Protein 6O5L (pdb70)

Organism: Deinococcus peraridilitoris (strain DSM 19664 / LMG 22246 / CIP 109416 / KR-200) (NCBI:txid937777)

B-factor: mean 143.0, std 48.47, range [56.26, 297.18]

Structure (mmCIF, N/CA/C/O backbone):
data_6O5L
#
_entry.id   6O5L
#
_cell.length_a   79.468
_cell.length_b   79.468
_cell.length_c   262.804
_cell.angle_alpha   90.00
_cell.angle_beta   90.00
_cell.angle_gamma   120.00
#
_symmetry.space_group_name_H-M   'P 64 2 2'
#
loop_
_atom_site.group_PDB
_atom_site.id
_atom_site.type_symbol
_atom_site.label_atom_id
_atom_site.label_alt_id
_atom_site.label_comp_id
_atom_site.label_asym_id
_atom_site.label_entity_id
_atom_site.label_seq_id
_atom_site.pdbx_PDB_ins_code
_atom_site.Cartn_x
_atom_site.Cartn_y
_atom_site.Cartn_z
_atom_site.occupancy
_atom_site.B_iso_or_equiv
_atom_site.auth_seq_id
_atom_site.auth_comp_id
_atom_site.auth_asym_id
_atom_site.auth_atom_id
_atom_site.pdbx_PDB_model_num
ATOM 1 N N . GLU A 1 33 ? -4.181 46.130 39.146 1.00 160.28 21 GLU A N 1
ATOM 2 C CA . GLU A 1 33 ? -3.325 45.310 39.985 1.00 180.25 21 GLU A CA 1
ATOM 3 C C . GLU A 1 33 ? -3.547 43.825 39.702 1.00 198.45 21 GLU A C 1
ATOM 4 O O . GLU A 1 33 ? -2.602 43.080 39.438 1.00 195.83 21 GLU A O 1
ATOM 10 N N . ASP A 1 34 ? -4.816 43.418 39.738 1.00 221.94 22 ASP A N 1
ATOM 11 C CA . ASP A 1 34 ? -5.207 42.015 39.830 1.00 228.77 22 ASP A CA 1
ATOM 12 C C . ASP A 1 34 ? -5.146 41.254 38.507 1.00 213.95 22 ASP A C 1
ATOM 13 O O . ASP A 1 34 ? -5.407 40.045 38.505 1.00 216.63 22 ASP A O 1
ATOM 15 N N . ALA A 1 35 ? -4.815 41.911 37.393 1.00 185.66 23 ALA A N 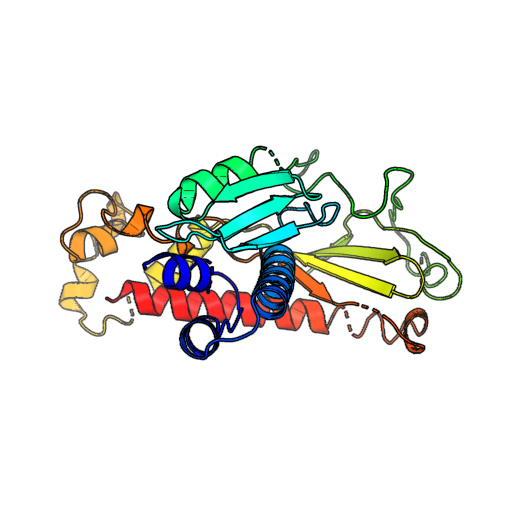1
ATOM 16 C CA . ALA A 1 35 ? -4.851 41.224 36.104 1.00 162.40 23 ALA A CA 1
ATOM 17 C C . ALA A 1 35 ? -3.808 40.113 36.028 1.00 150.83 23 ALA A C 1
ATOM 18 O O . ALA A 1 35 ? -4.072 39.036 35.468 1.00 140.04 23 ALA A O 1
ATOM 20 N N . LEU A 1 36 ? -2.620 40.360 36.585 1.00 153.32 24 LEU A N 1
ATOM 21 C CA . LEU A 1 36 ? -1.541 39.381 36.522 1.00 161.59 24 LEU A CA 1
ATOM 22 C C . LEU A 1 36 ? -1.995 38.040 37.089 1.00 166.31 24 LEU A C 1
ATOM 23 O O . LEU A 1 36 ? -1.853 36.993 36.440 1.00 147.37 24 LEU A O 1
ATOM 25 N N . ARG A 1 37 ? -2.561 38.059 38.302 1.00 209.17 25 ARG A N 1
ATOM 26 C CA . ARG A 1 37 ? -2.975 36.818 38.950 1.00 217.95 25 ARG A CA 1
ATOM 27 C C . ARG A 1 37 ? -4.117 36.151 38.205 1.00 217.61 25 ARG A C 1
ATOM 28 O O . ARG A 1 37 ? -4.150 34.919 38.109 1.00 220.57 25 ARG A O 1
ATOM 30 N N . GLY A 1 38 ? -5.067 36.935 37.692 1.00 191.80 26 GLY A N 1
ATOM 31 C CA . GLY A 1 38 ? -6.091 36.368 36.838 1.00 167.60 26 GLY A CA 1
ATOM 32 C C . GLY A 1 38 ? -5.488 35.511 35.729 1.00 152.03 26 GLY A C 1
ATOM 33 O O . GLY A 1 38 ? -5.761 34.315 35.642 1.00 142.67 26 GLY A O 1
ATOM 34 N N . PHE A 1 39 ? -4.649 36.141 34.900 1.00 152.46 27 PHE A N 1
ATOM 35 C CA . PHE A 1 39 ? -4.022 35.416 33.787 1.00 143.46 27 PHE A CA 1
ATOM 36 C C . PHE A 1 39 ? -3.276 34.183 34.273 1.00 143.64 27 PHE A C 1
ATOM 37 O O . PHE A 1 39 ? -3.338 33.122 33.640 1.00 130.50 27 PHE A O 1
ATOM 45 N N . ASP A 1 40 ? -2.522 34.316 35.367 1.00 141.47 28 ASP A N 1
ATOM 46 C CA . ASP A 1 40 ? -1.778 33.171 35.881 1.00 140.79 28 ASP A CA 1
ATOM 47 C C . ASP A 1 40 ? -2.715 32.027 36.251 1.00 147.92 28 ASP A C 1
ATOM 48 O O . ASP A 1 40 ? -2.427 30.868 35.947 1.00 155.20 28 ASP A O 1
ATOM 50 N N . ALA A 1 41 ? -3.846 32.337 36.892 1.00 140.90 29 ALA A N 1
ATOM 51 C CA . ALA A 1 41 ? -4.826 31.307 37.245 1.00 141.65 29 ALA A CA 1
ATOM 52 C C . ALA A 1 41 ? -5.395 30.643 35.997 1.00 127.99 29 ALA A C 1
ATOM 53 O O . ALA A 1 41 ? -5.531 29.406 35.918 1.00 125.95 29 ALA A O 1
ATOM 55 N N . LEU A 1 42 ? -5.722 31.468 35.007 1.00 115.04 30 LEU A N 1
ATOM 56 C CA . LEU A 1 42 ? -6.160 30.996 33.704 1.00 110.48 30 LEU A CA 1
ATOM 57 C C . LEU A 1 42 ? -5.183 29.978 33.134 1.00 119.15 30 LEU A C 1
ATOM 58 O O . LEU A 1 42 ? -5.547 28.846 32.802 1.00 116.90 30 LEU A O 1
ATOM 71 N N . ALA A 1 44 ? -2.910 28.435 34.698 1.00 154.64 32 ALA A N 1
ATOM 72 C CA . ALA A 1 44 ? -2.771 27.336 35.643 1.00 148.13 32 ALA A CA 1
ATOM 73 C C . ALA A 1 44 ? -3.788 26.235 35.396 1.00 144.90 32 ALA A C 1
ATOM 74 O O . ALA A 1 44 ? -3.530 25.076 35.756 1.00 140.56 32 ALA A O 1
ATOM 76 N N . THR A 1 45 ? -4.938 26.580 34.803 1.00 133.42 33 THR A N 1
ATOM 77 C CA . THR A 1 45 ? -5.869 25.547 34.342 1.00 119.81 33 THR A CA 1
ATOM 78 C C . THR A 1 45 ? -5.183 24.484 33.483 1.00 124.61 33 THR A C 1
ATOM 79 O O . THR A 1 45 ? -5.668 23.345 33.392 1.00 133.27 33 THR A O 1
ATOM 83 N N . ALA A 1 46 ? -4.071 24.838 32.839 1.00 120.83 34 ALA A N 1
ATOM 84 C CA . ALA A 1 46 ? -3.256 23.902 32.082 1.00 119.60 34 ALA A CA 1
ATOM 85 C C . ALA A 1 46 ? -1.825 23.967 32.596 1.00 116.52 34 ALA A C 1
ATOM 86 O O . ALA A 1 46 ? -1.417 24.940 33.228 1.00 123.15 34 ALA A O 1
ATOM 88 N N . GLY A 1 47 ? -1.043 22.937 32.314 1.00 118.29 35 GLY A N 1
ATOM 89 C CA . GLY A 1 47 ? 0.337 22.978 32.747 1.00 133.91 35 GLY A CA 1
ATOM 90 C C . GLY A 1 47 ? 1.120 24.141 32.167 1.00 142.62 35 GLY A C 1
ATOM 91 O O . GLY A 1 47 ? 2.037 23.925 31.370 1.00 155.64 35 GLY A O 1
ATOM 92 N N . VAL A 1 48 ? 0.786 25.374 32.547 1.00 138.00 36 VAL A N 1
ATOM 93 C CA . VAL A 1 48 ? 1.435 26.561 31.996 1.00 145.46 36 VAL A CA 1
ATOM 94 C C . VAL A 1 48 ? 2.157 27.280 33.124 1.00 161.07 36 VAL A C 1
ATOM 95 O O . VAL A 1 48 ? 1.531 27.983 33.927 1.00 150.31 36 VAL A O 1
ATOM 99 N N . GLU A 1 49 ? 3.481 27.131 33.159 1.00 194.12 37 GLU A N 1
ATOM 100 C CA . GLU A 1 49 ? 4.319 27.724 34.197 1.00 196.42 37 GLU A CA 1
ATOM 101 C C . GLU A 1 49 ? 4.545 29.206 33.876 1.00 195.74 37 GLU A C 1
ATOM 102 O O . GLU A 1 49 ? 5.629 29.646 33.499 1.00 213.30 37 GLU A O 1
ATOM 104 N N . SER A 1 50 ? 3.476 29.979 34.024 1.00 167.82 38 SER A N 1
ATOM 105 C CA . SER A 1 50 ? 3.578 31.421 33.850 1.00 162.90 38 SER A CA 1
ATOM 106 C C . SER A 1 50 ? 4.435 32.047 34.945 1.00 191.46 38 SER A C 1
ATOM 107 O O . SER A 1 50 ? 4.309 31.706 36.127 1.00 197.39 38 SER A O 1
ATOM 110 N N . THR A 1 51 ? 5.306 32.982 34.541 1.00 232.36 39 THR A N 1
ATOM 111 C CA . THR A 1 51 ? 6.172 33.724 35.453 1.00 241.30 39 THR A CA 1
ATOM 112 C C . THR A 1 51 ? 5.924 35.227 35.351 1.00 230.70 39 THR A C 1
ATOM 113 O O . THR A 1 51 ? 6.798 36.032 35.689 1.00 237.22 39 THR A O 1
ATOM 117 N N . ILE A 1 52 ? 4.731 35.617 34.888 1.00 198.94 40 ILE A N 1
ATOM 118 C CA . ILE A 1 52 ? 4.479 37.010 34.521 1.00 175.65 40 ILE A CA 1
ATOM 119 C C . ILE A 1 52 ? 4.708 37.952 35.691 1.00 175.24 40 ILE A C 1
ATOM 120 O O . ILE A 1 52 ? 5.034 39.128 35.494 1.00 179.95 40 ILE A O 1
ATOM 125 N N . VAL A 1 53 ? 4.545 37.466 36.918 1.00 167.27 41 VAL A N 1
ATOM 126 C CA . VAL A 1 53 ? 4.735 38.336 38.069 1.00 175.35 41 VAL A CA 1
ATOM 127 C C . VAL A 1 53 ? 6.218 38.611 38.294 1.00 189.55 41 VAL A C 1
ATOM 128 O O . VAL A 1 53 ? 6.585 39.644 38.875 1.00 199.66 41 VAL A O 1
ATOM 130 N N . LYS A 1 54 ? 7.093 37.706 37.840 1.00 205.83 42 LYS A N 1
ATOM 131 C CA . LYS A 1 54 ? 8.533 37.897 37.961 1.00 216.03 42 LYS A CA 1
ATOM 132 C C . LYS A 1 54 ? 9.106 38.814 36.894 1.00 217.65 42 LYS A C 1
ATOM 133 O O . LYS A 1 54 ? 10.296 39.141 36.959 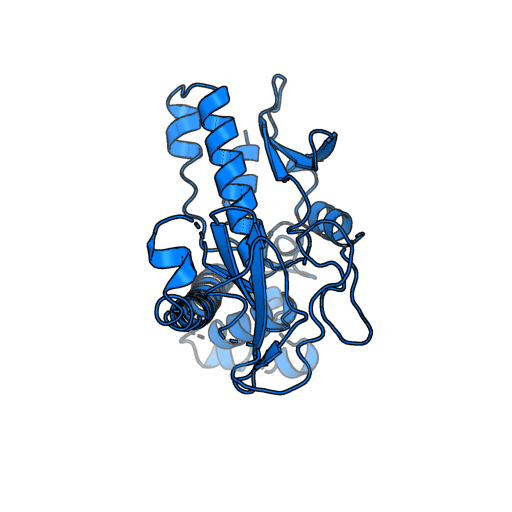1.00 219.18 42 LYS A O 1
ATOM 135 N N . HIS A 1 55 ? 8.309 39.225 35.918 1.00 211.74 43 HIS A N 1
ATOM 136 C CA . HIS A 1 55 ? 8.800 40.127 34.889 1.00 217.05 43 HIS A CA 1
ATOM 137 C C . HIS A 1 55 ? 8.038 41.440 34.857 1.00 223.12 43 HIS A C 1
ATOM 138 O O . HIS A 1 55 ? 8.618 42.474 34.515 1.00 235.00 43 HIS A O 1
ATOM 145 N N . ALA A 1 56 ? 6.750 41.423 35.216 1.00 207.85 44 ALA A N 1
ATOM 146 C CA . ALA A 1 56 ? 5.978 42.659 35.316 1.00 194.11 44 ALA A CA 1
ATOM 147 C C . ALA A 1 56 ? 6.545 43.577 36.389 1.00 196.68 44 ALA A C 1
ATOM 148 O O . ALA A 1 56 ? 6.524 44.806 36.238 1.00 196.86 44 ALA A O 1
ATOM 150 N N . ALA A 1 57 ? 7.052 43.002 37.481 1.00 206.26 45 ALA A N 1
ATOM 151 C CA . ALA A 1 57 ? 7.715 43.788 38.514 1.00 215.90 45 ALA A CA 1
ATOM 152 C C . ALA A 1 57 ? 9.200 43.997 38.237 1.00 235.81 45 ALA A C 1
ATOM 153 O O . ALA A 1 57 ? 9.868 44.684 39.018 1.00 241.21 45 ALA A O 1
ATOM 155 N N . SER A 1 58 ? 9.730 43.430 37.154 1.00 247.39 46 SER A N 1
ATOM 156 C CA . SER A 1 58 ? 11.128 43.605 36.779 1.00 259.76 46 SER A CA 1
ATOM 157 C C . SER A 1 58 ? 11.330 44.682 35.721 1.00 268.49 46 SER A C 1
ATOM 158 O O . SER A 1 58 ? 12.473 44.937 35.329 1.00 274.06 46 SER A O 1
ATOM 161 N N . GLY A 1 59 ? 10.259 45.321 35.256 1.00 261.08 47 GLY A N 1
ATOM 162 C CA . GLY A 1 59 ? 10.387 46.317 34.212 1.00 255.84 47 GLY A CA 1
ATOM 163 C C . GLY A 1 59 ? 10.687 45.748 32.849 1.00 243.86 47 GLY A C 1
ATOM 164 O O . GLY A 1 59 ? 11.307 46.430 32.026 1.00 243.98 47 GLY A O 1
ATOM 165 N N . ALA A 1 60 ? 10.272 44.508 32.591 1.00 236.42 48 ALA A N 1
ATOM 166 C CA . ALA A 1 60 ? 10.554 43.868 31.316 1.00 217.24 48 ALA A CA 1
ATOM 167 C C . ALA A 1 60 ? 9.894 44.634 30.177 1.00 207.42 48 ALA A C 1
ATOM 168 O O . ALA A 1 60 ? 8.873 45.305 30.356 1.00 200.57 48 ALA A O 1
ATOM 170 N N . ASP A 1 61 ? 10.501 44.543 28.998 1.00 205.29 49 ASP A N 1
ATOM 171 C CA . ASP A 1 61 ? 9.999 45.271 27.846 1.00 204.87 49 ASP A CA 1
ATOM 172 C C . ASP A 1 61 ? 8.579 44.811 27.539 1.00 198.85 49 ASP A C 1
ATOM 173 O O . ASP A 1 61 ? 8.269 43.617 27.619 1.00 206.37 49 ASP A O 1
ATOM 178 N N . SER A 1 62 ? 7.714 45.773 27.207 1.00 191.54 50 SER A N 1
ATOM 179 C CA . SER A 1 62 ? 6.301 45.467 27.002 1.00 185.41 50 SER A CA 1
ATOM 180 C C . SER A 1 62 ? 6.101 44.490 25.851 1.00 173.83 50 SER A C 1
ATOM 181 O O . SER A 1 62 ? 5.234 43.609 25.915 1.00 162.70 50 SER A O 1
ATOM 184 N N . GLN A 1 63 ? 6.889 44.633 24.785 1.00 171.72 51 GLN A N 1
ATOM 185 C CA . GLN A 1 63 ? 6.743 43.734 23.650 1.00 163.89 51 GLN A CA 1
ATOM 186 C C . GLN A 1 63 ? 7.156 42.313 24.022 1.00 163.84 51 GLN A C 1
ATOM 187 O O . GLN A 1 63 ? 6.531 41.348 23.574 1.00 174.07 51 GLN A O 1
ATOM 193 N N . THR A 1 64 ? 8.192 42.159 24.854 1.00 137.17 52 THR A N 1
ATOM 194 C CA . THR A 1 64 ? 8.617 40.822 25.259 1.00 129.64 52 THR A CA 1
ATOM 195 C C . THR A 1 64 ? 7.597 40.196 26.201 1.00 140.58 52 THR A C 1
ATOM 196 O O . THR A 1 64 ? 7.332 38.988 26.134 1.00 145.10 52 THR A O 1
ATOM 200 N N . LEU A 1 65 ? 7.009 41.006 27.082 1.00 144.73 53 LEU A N 1
ATOM 201 C CA . LEU A 1 65 ? 5.935 40.517 27.937 1.00 144.44 53 LEU A CA 1
ATOM 202 C C . LEU A 1 65 ? 4.758 40.034 27.100 1.00 145.32 53 LEU A C 1
ATOM 203 O O . LEU A 1 65 ? 4.216 38.948 27.337 1.00 154.76 53 LEU A O 1
ATOM 205 N N . ASN A 1 66 ? 4.345 40.839 26.119 1.00 135.59 54 ASN A N 1
ATOM 206 C CA . ASN A 1 66 ? 3.248 40.454 25.239 1.00 137.49 54 ASN A CA 1
ATOM 207 C C . ASN A 1 66 ? 3.570 39.179 24.479 1.00 142.94 54 ASN A C 1
ATOM 208 O O . ASN A 1 66 ? 2.724 38.286 24.356 1.00 137.54 54 ASN A O 1
ATOM 213 N N . ASP A 1 67 ? 4.785 39.095 23.941 1.00 154.38 55 ASP A N 1
ATOM 214 C CA . ASP A 1 67 ? 5.221 37.915 23.212 1.00 151.20 55 ASP A CA 1
ATOM 215 C C . ASP A 1 67 ? 5.095 36.669 24.078 1.00 150.73 55 ASP A C 1
ATOM 216 O O . ASP A 1 67 ? 4.543 35.645 23.648 1.00 149.79 55 ASP A O 1
ATOM 221 N N . GLU A 1 68 ? 5.606 36.744 25.312 1.00 153.24 56 GLU A N 1
ATOM 222 C CA . GLU A 1 68 ? 5.523 35.610 26.226 1.00 143.83 56 GLU A CA 1
ATOM 223 C C . GLU A 1 68 ? 4.084 35.262 26.558 1.00 136.51 56 GLU A C 1
ATOM 224 O O . GLU A 1 68 ? 3.719 34.078 26.601 1.00 135.94 56 GLU A O 1
ATOM 230 N N . LEU A 1 69 ? 3.260 36.277 26.825 1.00 130.61 57 LEU A N 1
ATOM 231 C CA . LEU A 1 69 ? 1.840 36.041 27.027 1.00 124.55 57 LEU A CA 1
ATOM 232 C C . LEU A 1 69 ? 1.258 35.244 25.881 1.00 128.28 57 LEU A C 1
ATOM 233 O O . LEU A 1 69 ? 0.545 34.260 26.095 1.00 118.64 57 LEU A O 1
ATOM 238 N N . THR A 1 70 ? 1.549 35.672 24.653 1.00 132.74 58 THR A N 1
ATOM 239 C CA . THR A 1 70 ? 0.953 35.066 23.473 1.00 120.50 58 THR A CA 1
ATOM 240 C C . THR A 1 70 ? 1.362 33.608 23.349 1.00 109.09 58 THR A C 1
ATOM 241 O O . THR A 1 70 ? 0.520 32.738 23.107 1.00 110.92 58 THR A O 1
ATOM 245 N N . ARG A 1 71 ? 2.653 33.326 23.524 1.00 101.28 59 ARG A N 1
ATOM 246 C CA . ARG A 1 71 ? 3.103 31.937 23.433 1.00 101.24 59 ARG A CA 1
ATOM 247 C C . ARG A 1 71 ? 2.441 31.086 24.506 1.00 97.93 59 ARG A C 1
ATOM 248 O O . ARG A 1 71 ? 2.029 29.938 24.253 1.00 96.73 59 ARG A O 1
ATOM 256 N N . SER A 1 72 ? 2.297 31.647 25.705 1.00 112.35 60 SER A N 1
ATOM 257 C CA . SER A 1 72 ? 1.616 30.926 26.769 1.00 124.46 60 SER A CA 1
ATOM 258 C C . SER A 1 72 ? 0.170 30.650 26.391 1.00 109.03 60 SER A C 1
ATOM 259 O O . SER A 1 72 ? -0.313 29.524 26.530 1.00 104.68 60 SER A O 1
ATOM 262 N N . LEU A 1 73 ? -0.531 31.668 25.913 1.00 96.36 61 LEU A N 1
ATOM 263 C CA . LEU A 1 73 ? -1.931 31.498 25.560 1.00 99.80 61 LEU A CA 1
ATOM 264 C C . LEU A 1 73 ? -2.114 30.426 24.499 1.00 105.83 61 LEU A C 1
ATOM 265 O O . LEU A 1 73 ? -2.993 29.562 24.618 1.00 108.59 61 LEU A O 1
ATOM 270 N N . GLN A 1 74 ? -1.298 30.478 23.451 1.00 103.65 62 GLN A N 1
ATOM 271 C CA . GLN A 1 74 ? -1.387 29.482 22.390 1.00 86.90 62 GLN A CA 1
ATOM 272 C C . GLN A 1 74 ? -1.190 28.076 22.940 1.00 93.38 62 GLN A C 1
ATOM 273 O O . GLN A 1 74 ? -1.958 27.159 22.611 1.00 87.87 62 GLN A O 1
ATOM 279 N N . LEU A 1 75 ? -0.171 27.880 23.782 1.00 92.73 63 LEU A N 1
ATOM 280 C CA . LEU A 1 75 ? -0.022 26.569 24.404 1.00 94.87 63 LEU A CA 1
ATOM 281 C C . LEU A 1 75 ? -1.257 26.192 25.210 1.00 95.13 63 LEU A C 1
ATOM 282 O O . LEU A 1 75 ? -1.742 25.051 25.138 1.00 94.97 63 LEU A O 1
ATOM 287 N N . ALA A 1 76 ? -1.762 27.135 26.001 1.00 95.84 64 ALA A N 1
ATOM 288 C CA . ALA A 1 76 ? -2.975 26.891 26.761 1.00 96.17 64 ALA A CA 1
ATOM 289 C C . ALA A 1 76 ? -4.063 26.335 25.864 1.00 92.78 64 ALA A C 1
ATOM 290 O O . ALA A 1 76 ? -4.731 25.353 26.207 1.00 93.63 64 ALA A O 1
ATOM 292 N N . HIS A 1 77 ? -4.217 26.926 24.686 1.00 89.42 65 HIS A N 1
ATOM 293 C CA . HIS A 1 77 ? -5.283 26.515 23.782 1.00 86.30 65 HIS A CA 1
ATOM 294 C C . HIS A 1 77 ? -5.030 25.132 23.220 1.00 94.16 65 HIS A C 1
ATOM 295 O O . HIS A 1 77 ? -5.968 24.345 23.040 1.00 106.12 65 HIS A O 1
ATOM 302 N N . ASP A 1 78 ? -3.775 24.822 22.918 1.00 88.83 66 ASP A N 1
ATOM 303 C CA . ASP A 1 78 ? -3.467 23.456 22.528 1.00 94.48 66 ASP A CA 1
ATOM 304 C C . ASP A 1 78 ? -3.951 22.480 23.579 1.00 118.20 66 ASP A C 1
ATOM 305 O O . ASP A 1 78 ? -4.516 21.430 23.255 1.00 118.59 66 ASP A O 1
ATOM 310 N N . ARG A 1 79 ? -3.771 22.839 24.856 1.00 132.11 67 ARG A N 1
ATOM 311 C CA . ARG A 1 79 ? -4.213 21.961 25.937 1.00 122.82 67 ARG A CA 1
ATOM 312 C C . ARG A 1 79 ? -5.726 21.888 26.040 1.00 104.74 67 ARG A C 1
ATOM 313 O O . ARG A 1 79 ? -6.289 20.806 26.244 1.00 108.81 67 ARG A O 1
ATOM 321 N N . TRP A 1 80 ? -6.401 23.028 25.935 1.00 92.70 68 TRP A N 1
ATOM 322 C CA . TRP A 1 80 ? -7.833 23.008 26.177 1.00 94.17 68 TRP A CA 1
ATOM 323 C C . TRP A 1 80 ? -8.578 22.236 25.108 1.00 89.47 68 TRP A C 1
ATOM 324 O O . TRP A 1 80 ? -9.568 21.577 25.413 1.00 99.59 68 TRP A O 1
ATOM 335 N N . GLY A 1 81 ? -8.129 22.302 23.861 1.00 104.13 69 GLY A N 1
ATOM 336 C CA . GLY A 1 81 ? -8.749 21.497 22.829 1.00 122.45 69 GLY A CA 1
ATOM 337 C C . GLY A 1 81 ? -10.067 22.021 22.319 1.00 103.49 69 GLY A C 1
ATOM 338 O O . GLY A 1 81 ? -11.005 21.241 22.114 1.00 100.23 69 GLY A O 1
ATOM 339 N N . LEU A 1 82 ? -10.163 23.297 22.105 1.00 80.82 70 LEU A N 1
ATOM 340 C CA . LEU A 1 82 ? -11.399 23.806 21.565 1.00 78.69 70 LEU A CA 1
ATOM 341 C C . LEU A 1 82 ? -11.523 23.624 20.072 1.00 87.79 70 LEU A C 1
ATOM 342 O O . LEU A 1 82 ? -12.520 24.060 19.483 1.00 79.62 70 LEU A O 1
ATOM 347 N N . GLY A 1 83 ? -10.581 22.996 19.381 1.00 98.18 71 GLY A N 1
ATOM 348 C CA . GLY A 1 83 ? -10.700 22.937 17.941 1.00 122.81 71 GLY A CA 1
ATOM 349 C C . GLY A 1 83 ? -10.669 24.290 17.282 1.00 93.88 71 GLY A C 1
ATOM 350 O O . GLY A 1 83 ? -11.209 24.455 16.187 1.00 95.10 71 GLY A O 1
ATOM 351 N N . LEU A 1 84 ? -10.067 25.274 17.940 1.00 71.51 72 LEU A N 1
ATOM 352 C CA . LEU A 1 84 ? -9.892 26.598 17.377 1.00 69.89 72 LEU A CA 1
ATOM 353 C C . LEU A 1 84 ? -8.458 26.812 16.944 1.00 82.44 72 LEU A C 1
ATOM 354 O O . LEU A 1 84 ? -7.991 27.954 16.885 1.00 80.66 72 LEU A O 1
ATOM 359 N N . LEU A 1 85 ? -7.739 25.722 16.678 1.00 91.00 73 LEU A N 1
ATOM 360 C CA . LEU A 1 85 ? -6.357 25.825 16.238 1.00 91.77 73 LEU A CA 1
ATOM 361 C C . LEU A 1 85 ? -6.217 26.570 14.929 1.00 68.83 73 LEU A C 1
ATOM 362 O O . LEU A 1 85 ? -5.103 26.973 14.578 1.00 68.51 73 LEU A O 1
ATOM 367 N N . HIS A 1 86 ? -7.304 26.746 14.192 1.00 66.26 74 HIS A N 1
ATOM 368 C CA . HIS A 1 86 ? -7.200 27.561 12.997 1.00 80.07 74 HIS A CA 1
ATOM 369 C C . HIS A 1 86 ? -7.127 29.060 13.260 1.00 86.87 74 HIS A C 1
ATOM 370 O O . HIS A 1 86 ? -7.101 29.827 12.296 1.00 108.41 74 HIS A O 1
ATOM 377 N N . LEU A 1 87 ? -7.058 29.519 14.500 1.00 65.95 75 LEU A N 1
ATOM 378 C CA . LEU A 1 87 ? -7.034 30.958 14.712 1.00 66.13 75 LEU A CA 1
ATOM 379 C C . LEU A 1 87 ? -5.689 31.443 15.253 1.00 68.01 75 LEU A C 1
ATOM 380 O O . LEU A 1 87 ? -4.843 30.651 15.689 1.00 83.32 75 LEU A O 1
ATOM 385 N N . ARG A 1 88 ? -5.468 32.761 15.160 1.00 68.14 76 ARG A N 1
ATOM 386 C CA . ARG A 1 88 ? -4.312 33.389 15.795 1.00 70.35 76 ARG A CA 1
ATOM 387 C C . ARG A 1 88 ? -4.755 33.949 17.124 1.00 95.44 76 ARG A C 1
ATOM 388 O O . ARG A 1 88 ? -5.477 34.950 17.171 1.00 72.09 76 ARG A O 1
ATOM 396 N N . HIS A 1 89 ? -4.280 33.346 18.201 1.00 108.60 77 HIS A N 1
ATOM 397 C CA . HIS A 1 89 ? -4.581 33.835 19.528 1.00 95.11 77 HIS A CA 1
ATOM 398 C C . HIS A 1 89 ? -3.391 34.652 19.978 1.00 91.56 77 HIS A C 1
ATOM 399 O O . HIS A 1 89 ? -2.250 34.183 19.913 1.00 85.42 77 HIS A O 1
ATOM 406 N N . GLU A 1 90 ? -3.654 35.878 20.389 1.00 88.43 78 GLU A N 1
ATOM 407 C CA . GLU A 1 90 ? -2.618 36.778 20.842 1.00 99.69 78 GLU A CA 1
ATOM 408 C C . GLU A 1 90 ? -3.097 37.377 22.149 1.00 117.80 78 GLU A C 1
ATOM 409 O O . GLU A 1 90 ? -4.295 37.417 22.425 1.00 113.53 78 GLU A O 1
ATOM 415 N N . ALA A 1 91 ? -2.150 37.787 22.984 1.00 133.65 79 ALA A N 1
ATOM 416 C CA . ALA A 1 91 ? -2.476 38.382 24.272 1.00 119.47 79 ALA A CA 1
ATOM 417 C C . ALA A 1 91 ? -1.660 39.652 24.431 1.00 108.62 79 ALA A C 1
ATOM 418 O O . ALA A 1 91 ? -0.469 39.674 24.118 1.00 118.74 79 ALA A O 1
ATOM 420 N N . ARG A 1 92 ? -2.308 40.713 24.890 1.00 98.85 80 ARG A N 1
ATOM 421 C CA . ARG A 1 92 ? -1.656 42.004 25.021 1.00 123.63 80 ARG A CA 1
ATOM 422 C C . ARG A 1 92 ? -1.891 42.545 26.422 1.00 151.23 80 ARG A C 1
ATOM 423 O O . ARG A 1 92 ? -2.772 42.084 27.147 1.00 157.57 80 ARG A O 1
ATOM 425 N N . LEU A 1 93 ? -1.079 43.523 26.799 1.00 160.85 81 LEU A N 1
ATOM 426 C CA . LEU A 1 93 ? -1.319 44.304 28.000 1.00 163.38 81 LEU A CA 1
ATOM 427 C C . LEU A 1 93 ? -1.992 45.614 27.629 1.00 183.64 81 LEU A C 1
ATOM 428 O O . LEU A 1 93 ? -1.874 46.094 26.499 1.00 188.75 81 LEU A O 1
ATOM 430 N N . ASP A 1 94 ? -2.692 46.200 28.594 1.00 185.64 82 ASP A N 1
ATOM 431 C CA . ASP A 1 94 ? -3.297 47.494 28.336 1.00 195.83 82 ASP A CA 1
ATOM 432 C C . ASP A 1 94 ? -2.324 48.618 28.675 1.00 204.54 82 ASP A C 1
ATOM 433 O 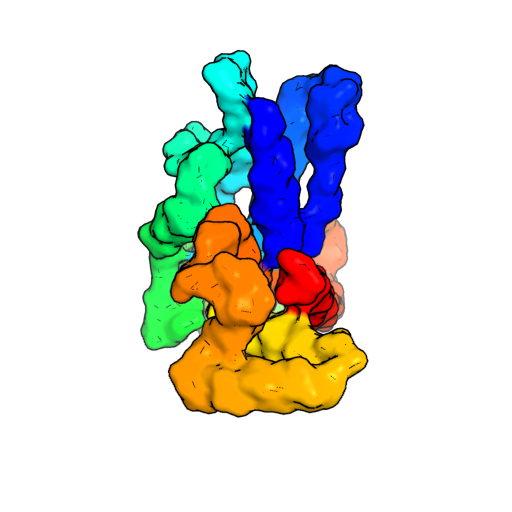O . ASP A 1 94 ? -1.403 48.466 29.480 1.00 197.89 82 ASP A O 1
ATOM 438 N N . ARG A 1 95 ? -2.547 49.766 28.044 1.00 219.33 83 ARG A N 1
ATOM 439 C CA . ARG A 1 95 ? -1.763 50.963 28.314 1.00 229.40 83 ARG A CA 1
ATOM 440 C C . ARG A 1 95 ? -2.335 51.804 29.448 1.00 223.21 83 ARG A C 1
ATOM 441 O O . ARG A 1 95 ? -1.570 52.417 30.200 1.00 224.81 83 ARG A O 1
ATOM 443 N N . GLY A 1 96 ? -3.657 51.833 29.599 1.00 206.92 84 GLY A N 1
ATOM 444 C CA . GLY A 1 96 ? -4.295 52.559 30.674 1.00 207.49 84 GLY A CA 1
ATOM 445 C C . GLY A 1 96 ? -4.342 51.751 31.957 1.00 213.03 84 GLY A C 1
ATOM 446 O O . GLY A 1 96 ? -3.697 50.714 32.107 1.00 207.20 84 GLY A O 1
ATOM 447 N N . GLU A 1 97 ? -5.133 52.260 32.897 1.00 242.19 85 GLU A N 1
ATOM 448 C CA . GLU A 1 97 ? -5.327 51.627 34.192 1.00 251.16 85 GLU A CA 1
ATOM 449 C C . GLU A 1 97 ? -6.824 51.476 34.437 1.00 251.18 85 GLU A C 1
ATOM 450 O O . GLU A 1 97 ? -7.621 52.292 33.962 1.00 259.07 85 GLU A O 1
ATOM 456 N N . ASP A 1 98 ? -7.214 50.421 35.164 1.00 237.48 86 ASP A N 1
ATOM 457 C CA . ASP A 1 98 ? -6.307 49.466 35.785 1.00 227.65 86 ASP A CA 1
ATOM 458 C C . ASP A 1 98 ? -5.891 48.429 34.753 1.00 218.32 86 ASP A C 1
ATOM 459 O O . ASP A 1 98 ? -6.728 47.706 34.208 1.00 213.43 86 ASP A O 1
ATOM 464 N N . THR A 1 99 ? -4.584 48.374 34.512 1.00 218.54 87 THR A N 1
ATOM 465 C CA . THR A 1 99 ? -4.039 47.635 33.384 1.00 216.45 87 THR A CA 1
ATOM 466 C C . THR A 1 99 ? -4.536 46.200 33.382 1.00 203.49 87 THR A C 1
ATOM 467 O O . THR A 1 99 ? -4.347 45.463 34.358 1.00 202.03 87 THR A O 1
ATOM 471 N N . ASP A 1 100 ? -5.201 45.830 32.290 1.00 187.20 88 ASP A N 1
ATOM 472 C CA . ASP A 1 100 ? -5.775 44.512 32.078 1.00 162.54 88 ASP A CA 1
ATOM 473 C C . ASP A 1 100 ? -5.071 43.825 30.919 1.00 141.62 88 ASP A C 1
ATOM 474 O O . ASP A 1 100 ? -4.263 44.427 30.211 1.00 132.85 88 ASP A O 1
ATOM 479 N N . VAL A 1 101 ? -5.393 42.548 30.732 1.00 137.08 89 VAL A N 1
ATOM 480 C CA . VAL A 1 101 ? -4.826 41.731 29.663 1.00 105.93 89 VAL A CA 1
ATOM 481 C C . VAL A 1 101 ? -5.903 41.458 28.630 1.00 106.97 89 VAL A C 1
ATOM 482 O O . VAL A 1 101 ? -6.974 40.937 28.960 1.00 100.97 89 VAL A O 1
ATOM 486 N N . ILE A 1 102 ? -5.601 41.780 27.378 1.00 119.65 90 ILE A N 1
ATOM 487 C CA . ILE A 1 102 ? -6.521 41.629 26.260 1.00 110.22 90 ILE A CA 1
ATOM 488 C C . ILE A 1 102 ? -6.240 40.297 25.580 1.00 109.28 90 ILE A C 1
ATOM 489 O O . ILE A 1 102 ? -5.079 39.963 25.308 1.00 117.57 90 ILE A O 1
ATOM 494 N N . LEU A 1 103 ? -7.298 39.529 25.332 1.00 102.43 91 LEU A N 1
ATOM 495 C CA . LEU A 1 103 ? -7.254 38.350 24.483 1.00 99.73 91 LEU A CA 1
ATOM 496 C C . LEU A 1 103 ? -7.755 38.723 23.102 1.00 97.48 91 LEU A C 1
ATOM 497 O O . LEU A 1 103 ? -8.889 39.197 22.960 1.00 103.75 91 LEU A O 1
ATOM 502 N N . LEU A 1 104 ? -6.926 38.472 22.095 1.00 82.43 92 LEU A N 1
ATOM 503 C CA . LEU A 1 104 ? -7.229 38.802 20.722 1.00 79.63 92 LEU A CA 1
ATOM 504 C C . LEU A 1 104 ? -7.201 37.539 19.879 1.00 89.90 92 LEU A C 1
ATOM 505 O O . LEU A 1 104 ? -6.455 36.592 20.151 1.00 80.34 92 LEU A O 1
ATOM 510 N N . VAL A 1 105 ? -8.021 37.561 18.841 1.00 111.46 93 VAL A N 1
ATOM 511 C CA . VAL A 1 105 ? -8.066 36.531 17.819 1.00 90.81 93 VAL A CA 1
ATOM 512 C C . VAL A 1 105 ? -7.880 37.208 16.475 1.00 91.36 93 VAL A C 1
ATOM 513 O O . VAL A 1 105 ? -8.675 38.076 16.087 1.00 87.03 93 VAL A O 1
ATOM 517 N N . ASP A 1 106 ? -6.816 36.828 15.780 1.00 92.64 94 ASP A N 1
ATOM 518 C CA . ASP A 1 106 ? -6.535 37.372 14.462 1.00 85.43 94 ASP A CA 1
ATOM 519 C C . ASP A 1 106 ? -6.464 38.892 14.530 1.00 87.47 94 ASP A C 1
ATOM 520 O O . ASP A 1 106 ? -6.991 39.599 13.673 1.00 97.73 94 ASP A O 1
ATOM 525 N N . GLY A 1 107 ? -5.824 39.388 15.591 1.00 99.84 95 GLY A N 1
ATOM 526 C CA . GLY A 1 107 ? -5.579 40.800 15.784 1.00 123.28 95 GLY A CA 1
ATOM 527 C C . GLY A 1 107 ? -6.793 41.624 16.136 1.00 114.49 95 GLY A C 1
ATOM 528 O O . GLY A 1 107 ? -6.687 42.853 16.201 1.00 118.20 95 GLY A O 1
ATOM 529 N N . ARG A 1 108 ? -7.941 41.001 16.349 1.00 84.95 96 ARG A N 1
ATOM 530 C CA . ARG A 1 108 ? -9.115 41.719 16.799 1.00 106.39 96 ARG A CA 1
ATOM 531 C C . ARG A 1 108 ? -9.291 41.466 18.290 1.00 106.30 96 ARG A C 1
ATOM 532 O O . ARG A 1 108 ? -9.064 40.353 18.773 1.00 76.15 96 ARG A O 1
ATOM 540 N N . GLU A 1 109 ? -9.648 42.514 19.025 1.00 112.50 97 GLU A N 1
ATOM 541 C CA . GLU A 1 109 ? -9.975 42.335 20.432 1.00 122.60 97 GLU A CA 1
ATOM 542 C C . GLU A 1 109 ? -11.178 41.410 20.586 1.00 103.34 97 GLU A C 1
ATOM 543 O O . GLU A 1 109 ? -12.224 41.631 19.979 1.00 105.45 97 GLU A O 1
ATOM 549 N N . VAL A 1 110 ? -11.005 40.397 21.420 1.00 91.15 98 VAL A N 1
ATOM 550 C CA . VAL A 1 110 ? -12.077 39.401 21.674 1.00 79.59 98 VAL A CA 1
ATOM 551 C C . VAL A 1 110 ? -12.567 39.509 23.100 1.00 113.21 98 VAL A C 1
ATOM 552 O O . VAL A 1 110 ? -13.773 39.721 23.331 1.00 123.33 98 VAL A O 1
ATOM 556 N N . ALA A 1 111 ? -11.694 39.337 24.077 1.00 112.58 99 ALA A N 1
ATOM 557 C CA . ALA A 1 111 ? -12.092 39.366 25.472 1.00 121.89 99 ALA A CA 1
ATOM 558 C C . ALA A 1 111 ? -11.023 40.090 26.269 1.00 137.64 99 ALA A C 1
ATOM 559 O O . ALA A 1 111 ? -9.951 40.409 25.761 1.00 150.92 99 ALA A O 1
ATOM 561 N N . ARG A 1 112 ? -11.341 40.379 27.520 1.00 127.82 100 ARG A N 1
ATOM 562 C CA . ARG A 1 112 ? -10.374 40.856 28.491 1.00 120.72 100 ARG A CA 1
ATOM 563 C C . ARG A 1 112 ? -10.530 40.011 29.746 1.00 123.50 100 ARG A C 1
ATOM 564 O O . ARG A 1 112 ? -11.608 39.474 30.006 1.00 136.74 100 ARG A O 1
ATOM 572 N N . LEU A 1 113 ? -9.450 39.883 30.519 1.00 121.49 101 LEU A N 1
ATOM 573 C CA . LEU A 1 113 ? -9.484 39.005 31.687 1.00 120.19 101 LEU A CA 1
ATOM 574 C C . LEU A 1 113 ? -10.418 39.518 32.775 1.00 121.79 101 LEU A C 1
ATOM 575 O O . LEU A 1 113 ? -11.034 38.720 33.492 1.00 119.06 101 LEU A O 1
ATOM 580 N N . SER A 1 114 ? -10.531 40.838 32.916 1.00 116.57 102 SER A N 1
ATOM 581 C CA . SER A 1 114 ? -11.409 41.441 33.911 1.00 112.13 102 SER A CA 1
ATOM 582 C C . SER A 1 114 ? -12.860 41.005 33.777 1.00 137.49 102 SER A C 1
ATOM 583 O O . SER A 1 114 ? -13.657 41.261 34.691 1.00 141.63 102 SER A O 1
ATOM 586 N N . GLN A 1 115 ? -13.221 40.365 32.667 1.00 139.25 103 GLN A N 1
ATOM 587 C CA . GLN A 1 115 ? -14.572 39.864 32.474 1.00 147.51 103 GLN A CA 1
ATOM 588 C C . GLN A 1 115 ? -14.853 38.581 33.245 1.00 128.04 103 GLN A C 1
ATOM 589 O O . GLN A 1 115 ? -15.958 38.044 33.134 1.00 132.03 103 GLN A O 1
ATOM 595 N N . GLY A 1 116 ? -13.908 38.075 34.013 1.00 108.17 104 GLY A N 1
ATOM 596 C CA . GLY A 1 116 ? -14.203 36.806 34.644 1.00 109.05 104 GLY A CA 1
ATOM 597 C C . GLY A 1 116 ? -14.047 35.650 33.682 1.00 105.63 104 GLY A C 1
ATOM 598 O O . GLY A 1 116 ? -14.111 35.799 32.462 1.00 133.05 104 GLY A O 1
ATOM 599 N N . ALA A 1 117 ? -13.833 34.466 34.250 1.00 106.84 105 ALA A N 1
ATOM 600 C CA . ALA A 1 117 ? -13.505 33.318 33.412 1.00 104.17 105 ALA A CA 1
ATOM 601 C C . ALA A 1 117 ? -14.724 32.803 32.653 1.00 121.62 105 ALA A C 1
ATOM 602 O O . ALA A 1 117 ? -14.612 32.402 31.488 1.00 118.27 105 ALA A O 1
ATOM 604 N N . ALA A 1 118 ? -15.897 32.809 33.292 1.00 125.99 106 ALA A N 1
ATOM 605 C CA . ALA A 1 118 ? -17.098 32.250 32.670 1.00 116.69 106 ALA A CA 1
ATOM 606 C C . ALA A 1 118 ? -17.448 32.966 31.369 1.00 104.11 106 ALA A C 1
ATOM 607 O O . ALA A 1 118 ? -17.825 32.326 30.378 1.00 95.08 106 ALA A O 1
ATOM 609 N N . ALA A 1 119 ? -17.356 34.298 31.365 1.00 99.04 107 ALA A N 1
ATOM 610 C CA . ALA A 1 119 ? -17.624 35.055 30.148 1.00 95.34 107 ALA A CA 1
ATOM 611 C C . ALA A 1 119 ? -16.661 34.664 29.047 1.00 92.35 107 ALA A C 1
ATOM 612 O O . ALA A 1 119 ? -17.064 34.458 27.900 1.00 90.86 107 ALA A O 1
ATOM 614 N N . ILE A 1 120 ? -15.380 34.572 29.377 1.00 93.19 108 ILE A N 1
ATOM 615 C CA . ILE A 1 120 ? -14.385 34.140 28.410 1.00 90.77 108 ILE A CA 1
ATOM 616 C C . ILE A 1 120 ? -14.753 32.772 27.863 1.00 88.99 108 ILE A C 1
ATOM 617 O O . ILE A 1 120 ? -14.669 32.513 26.659 1.00 86.10 108 ILE A O 1
ATOM 622 N N . SER A 1 121 ? -15.213 31.889 28.742 1.00 90.94 109 SER A N 1
ATOM 623 C CA . SER A 1 121 ? -15.630 30.562 28.315 1.00 93.74 109 SER A CA 1
ATOM 624 C C . SER A 1 121 ? -16.758 30.635 27.300 1.00 111.28 109 SER A C 1
ATOM 625 O O . SER A 1 121 ? -16.675 30.031 26.230 1.00 117.81 109 SER A O 1
ATOM 628 N N . ALA A 1 122 ? -17.837 31.344 27.636 1.00 109.52 110 ALA A N 1
ATOM 629 C CA . ALA A 1 122 ? -18.965 31.454 26.710 1.00 99.28 110 ALA A CA 1
ATOM 630 C C . ALA A 1 122 ? -18.533 32.070 25.390 1.00 93.28 110 ALA A C 1
ATOM 631 O O . ALA A 1 122 ? -18.974 31.635 24.315 1.00 95.86 110 ALA A O 1
ATOM 633 N N . THR A 1 123 ? -17.685 33.100 25.455 1.00 94.83 111 THR A N 1
ATOM 634 C CA . THR A 1 123 ? -17.134 33.705 24.251 1.00 81.09 111 THR A CA 1
ATOM 635 C C . THR A 1 123 ? -16.499 32.651 23.368 1.00 78.91 111 THR A C 1
ATOM 636 O O . THR A 1 123 ? -16.831 32.526 22.185 1.00 116.49 111 THR A O 1
ATOM 640 N N . TYR A 1 124 ? -15.595 31.862 23.945 1.00 79.93 112 TYR A N 1
ATOM 641 C CA . TYR A 1 124 ? -14.950 30.805 23.178 1.00 78.31 112 TYR A CA 1
ATOM 642 C C . TYR A 1 124 ? -15.952 29.759 22.722 1.00 77.44 112 TYR A C 1
ATOM 643 O O . TYR A 1 124 ? -15.771 29.133 21.677 1.00 75.48 112 TYR A O 1
ATOM 652 N N . GLU A 1 125 ? -17.015 29.545 23.487 1.00 79.10 113 GLU A N 1
ATOM 653 C CA . GLU A 1 125 ? -17.974 28.526 23.085 1.00 82.90 113 GLU A CA 1
ATOM 654 C C . GLU A 1 125 ? -18.685 28.919 21.804 1.00 80.94 113 GLU A C 1
ATOM 655 O O . GLU A 1 125 ? -18.943 28.070 20.941 1.00 77.70 113 GLU A O 1
ATOM 661 N N . THR A 1 126 ? -18.992 30.207 21.655 1.00 91.14 114 THR A N 1
ATOM 662 C CA . THR A 1 126 ? -19.655 30.640 20.431 1.00 88.29 114 THR A CA 1
ATOM 663 C C . THR A 1 126 ? -18.780 30.374 19.215 1.00 71.62 114 THR A C 1
ATOM 664 O O . THR A 1 126 ? -19.283 30.329 18.090 1.00 88.67 114 THR A O 1
ATOM 676 N N . ARG A 1 128 ? -16.568 27.668 18.901 1.00 70.94 116 ARG A N 1
ATOM 677 C CA . ARG A 1 128 ? -16.324 26.270 18.665 1.00 73.09 116 ARG A CA 1
ATOM 678 C C . ARG A 1 128 ? -17.539 25.665 17.982 1.00 73.57 116 ARG A C 1
ATOM 679 O O . ARG A 1 128 ? -18.668 26.146 18.135 1.00 85.74 116 ARG A O 1
ATOM 687 N N . ALA A 1 129 ? -17.298 24.618 17.198 1.00 69.85 117 ALA A N 1
ATOM 688 C CA . ALA A 1 129 ? -18.381 23.887 16.564 1.00 69.74 117 ALA A CA 1
ATOM 689 C C . ALA A 1 129 ? -18.038 22.410 16.571 1.00 86.75 117 ALA A C 1
ATOM 690 O O . ALA A 1 129 ? -16.864 22.033 16.518 1.00 84.86 117 ALA A O 1
ATOM 692 N N . GLN A 1 130 ? -19.078 21.576 16.635 1.00 101.68 118 GLN A N 1
ATOM 693 C CA . GLN A 1 130 ? -18.930 20.136 16.772 1.00 96.23 118 GLN A CA 1
ATOM 694 C C . GLN A 1 130 ? -19.668 19.435 15.643 1.00 103.12 118 GLN A C 1
ATOM 695 O O . GLN A 1 130 ? -20.711 19.907 15.183 1.00 124.52 118 GLN A O 1
ATOM 701 N N . ASN A 1 131 ? -19.128 18.301 15.199 1.00 110.44 119 ASN A N 1
ATOM 702 C CA . ASN A 1 131 ? -19.715 17.578 14.075 1.00 121.26 119 ASN A CA 1
ATOM 703 C C . ASN A 1 131 ? -20.854 16.663 14.513 1.00 143.35 119 ASN A C 1
ATOM 704 O O . ASN A 1 131 ? -21.479 16.896 15.549 1.00 145.92 119 ASN A O 1
ATOM 709 N N . ALA A 1 132 ? -21.135 15.632 13.709 1.00 167.93 120 ALA A N 1
ATOM 710 C CA . ALA A 1 132 ? -22.139 14.637 14.071 1.00 178.86 120 ALA A CA 1
ATOM 711 C C . ALA A 1 132 ? -21.801 13.964 15.389 1.00 179.36 120 ALA A C 1
ATOM 712 O O . ALA A 1 132 ? -22.702 13.525 16.107 1.00 188.09 120 ALA A O 1
ATOM 714 N N . ASP A 1 133 ? -20.520 13.857 15.717 1.00 155.20 121 ASP A N 1
ATOM 715 C CA . ASP A 1 133 ? -20.086 13.367 17.010 1.00 145.02 121 ASP A CA 1
ATOM 716 C C . ASP A 1 133 ? -19.680 14.540 17.888 1.00 132.30 121 ASP A C 1
ATOM 717 O O . ASP A 1 133 ? -19.685 15.705 17.477 1.00 110.72 121 ASP A O 1
ATOM 722 N N . ASP A 1 134 ? -19.337 14.225 19.132 1.00 146.51 122 ASP A N 1
ATOM 723 C CA . ASP A 1 134 ? -18.944 15.252 20.088 1.00 145.22 122 ASP A CA 1
ATOM 724 C C . ASP A 1 134 ? -17.477 15.628 19.867 1.00 138.85 122 ASP A C 1
ATOM 725 O O . ASP A 1 134 ? -16.625 15.490 20.743 1.00 150.19 122 ASP A O 1
ATOM 727 N N . LEU A 1 135 ? -17.191 16.098 18.650 1.00 116.32 123 LEU A N 1
ATOM 728 C CA . LEU A 1 135 ? -15.826 16.384 18.228 1.00 100.59 123 LEU A CA 1
ATOM 729 C C . LEU A 1 135 ? -15.801 17.674 17.440 1.00 111.42 123 LEU A C 1
ATOM 730 O O . LEU A 1 135 ? -16.813 18.074 16.865 1.00 123.19 123 LEU A O 1
ATOM 735 N N . SER A 1 136 ? -14.632 18.303 17.373 1.00 103.62 124 SER A N 1
ATOM 736 C CA . SER A 1 136 ? -14.568 19.575 16.671 1.00 100.19 124 SER A CA 1
ATOM 737 C C . SER A 1 136 ? -14.697 19.341 15.179 1.00 84.94 124 SER A C 1
ATOM 738 O O . SER A 1 136 ? -14.097 18.421 14.621 1.00 93.53 124 SER A O 1
ATOM 741 N N . ASP A 1 137 ? -15.489 20.183 14.533 1.00 88.40 125 ASP A N 1
ATOM 742 C CA . ASP A 1 137 ? -15.765 20.027 13.116 1.00 85.50 125 ASP A CA 1
ATOM 743 C C . ASP A 1 137 ? -14.845 20.883 12.249 1.00 75.89 125 ASP A C 1
ATOM 744 O O . ASP A 1 137 ? -15.068 20.992 11.038 1.00 88.81 125 ASP A O 1
ATOM 749 N N . TRP A 1 138 ? -13.810 21.481 12.832 1.00 65.98 126 TRP A N 1
ATOM 750 C CA . TRP A 1 138 ? -13.190 22.617 12.169 1.00 64.11 126 TRP A CA 1
ATOM 751 C C . TRP A 1 138 ? -12.033 22.218 11.267 1.00 64.79 126 TRP A C 1
ATOM 752 O O . TRP A 1 138 ? -11.998 22.586 10.090 1.00 86.37 126 TRP A O 1
ATOM 763 N N . GLY A 1 139 ? -11.062 21.507 11.795 1.00 65.11 127 GLY A N 1
ATOM 764 C CA . GLY A 1 139 ? -9.848 21.284 11.050 1.00 85.58 127 GLY A CA 1
ATOM 765 C C . GLY A 1 139 ? -8.965 22.514 11.054 1.00 64.04 127 GLY A C 1
ATOM 766 O O . GLY A 1 139 ? -9.412 23.649 11.188 1.00 63.01 127 GLY A O 1
ATOM 767 N N . VAL A 1 140 ? -7.677 22.265 10.880 1.00 66.71 128 VAL A N 1
ATOM 768 C CA . VAL A 1 140 ? -6.636 23.222 11.212 1.00 66.35 128 VAL A CA 1
ATOM 769 C C . VAL A 1 140 ? -6.306 24.061 9.981 1.00 81.69 128 VAL A C 1
ATOM 770 O O . VAL A 1 140 ? -6.290 25.293 10.017 1.00 90.15 128 VAL A O 1
ATOM 774 N N . LEU A 1 141 ? -6.014 23.377 8.886 1.00 79.80 129 LEU A N 1
ATOM 775 C CA . LEU A 1 141 ? -5.528 23.990 7.676 1.00 61.14 129 LEU A CA 1
ATOM 776 C C . LEU A 1 141 ? -6.722 24.602 6.957 1.00 81.28 129 LEU A C 1
ATOM 777 O O . LEU A 1 141 ? -7.849 24.149 7.150 1.00 95.83 129 LEU A O 1
ATOM 782 N N . PRO A 1 142 ? -6.499 25.640 6.144 1.00 57.86 130 PRO A N 1
ATOM 783 C CA . PRO A 1 142 ? -7.609 26.247 5.391 1.00 56.26 130 PRO A CA 1
ATOM 784 C C . PRO A 1 142 ? -8.481 25.193 4.734 1.00 83.26 130 PRO A C 1
ATOM 785 O O . PRO A 1 142 ? -8.011 24.110 4.377 1.00 117.23 130 PRO A O 1
ATOM 789 N N . GLU A 1 143 ? -9.772 25.498 4.595 1.00 69.72 131 GLU A N 1
ATOM 790 C CA . GLU A 1 143 ? -10.731 24.432 4.346 1.00 93.35 131 GLU A CA 1
ATOM 791 C C . GLU A 1 143 ? -10.435 23.756 3.020 1.00 90.66 131 GLU A C 1
ATOM 792 O O . GLU A 1 143 ? -9.923 24.371 2.080 1.00 75.20 131 GLU A O 1
ATOM 798 N N . GLY A 1 144 ? -10.743 22.476 2.949 1.00 74.15 132 GLY A N 1
ATOM 799 C CA . GLY A 1 144 ? -10.638 21.863 1.656 1.00 69.25 132 GLY A CA 1
ATOM 800 C C . GLY A 1 144 ? -10.015 20.501 1.719 1.00 85.50 132 GLY A C 1
ATOM 801 O O . GLY A 1 144 ? -8.804 20.359 1.856 1.00 85.42 132 GLY A O 1
ATOM 802 N N . HIS A 1 145 ? -10.858 19.492 1.618 1.00 103.80 133 HIS A N 1
ATOM 803 C CA . HIS A 1 145 ? -10.433 18.104 1.587 1.00 110.12 133 HIS A CA 1
ATOM 804 C C . HIS A 1 145 ? -9.461 17.788 2.715 1.00 100.33 133 HIS A C 1
ATOM 805 O O . HIS A 1 145 ? -8.241 17.664 2.540 1.00 64.59 133 HIS A O 1
ATOM 812 N N . ARG A 1 146 ? -10.046 17.679 3.906 1.00 93.27 134 ARG A N 1
ATOM 813 C CA . ARG A 1 146 ? -9.411 16.962 4.991 1.00 100.07 134 ARG A CA 1
ATOM 814 C C . ARG A 1 146 ? -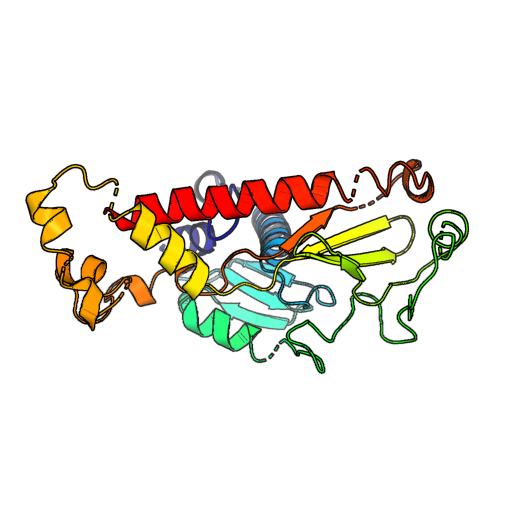9.445 15.484 4.666 1.00 110.07 134 ARG A C 1
ATOM 815 O O . ARG A 1 146 ? -10.416 14.992 4.080 1.00 116.31 134 ARG A O 1
ATOM 823 N N . VAL A 1 147 ? -8.406 14.770 5.062 1.00 117.43 135 VAL A N 1
ATOM 824 C CA . VAL A 1 147 ? -8.217 13.419 4.555 1.00 116.59 135 VAL A CA 1
ATOM 825 C C . VAL A 1 147 ? -9.218 12.480 5.203 1.00 128.62 135 VAL A C 1
ATOM 826 O O . VAL A 1 147 ? -9.228 12.310 6.430 1.00 135.41 135 VAL A O 1
ATOM 830 N N . THR A 1 148 ? -10.064 11.862 4.380 1.00 139.73 136 THR A N 1
ATOM 831 C CA . THR A 1 148 ? -11.001 10.841 4.842 1.00 147.48 136 THR A CA 1
ATOM 832 C C . THR A 1 148 ? -10.203 9.547 5.003 1.00 146.45 136 THR A C 1
ATOM 833 O O . THR A 1 148 ? -10.134 8.699 4.107 1.00 161.79 136 THR A O 1
ATOM 837 N N . LEU A 1 149 ? -9.549 9.418 6.163 1.00 128.25 137 LEU A N 1
ATOM 838 C CA . LEU A 1 149 ? -8.602 8.324 6.343 1.00 128.02 137 LEU A CA 1
ATOM 839 C C . LEU A 1 149 ? -9.260 6.985 6.062 1.00 171.98 137 LEU A C 1
ATOM 840 O O . LEU A 1 149 ? -8.651 6.095 5.458 1.00 167.36 137 LEU A O 1
ATOM 845 N N . LYS A 1 150 ? -10.511 6.838 6.479 1.00 240.75 138 LYS A N 1
ATOM 846 C CA . LYS A 1 150 ? -11.252 5.590 6.380 1.00 256.96 138 LYS A CA 1
ATOM 847 C C . LYS A 1 150 ? -10.455 4.474 7.043 1.00 250.25 138 LYS A C 1
ATOM 848 O O . LYS A 1 150 ? -10.259 4.491 8.262 1.00 256.40 138 LYS A O 1
ATOM 850 N N . ALA A 1 151 ? -9.981 3.510 6.264 1.00 205.91 139 ALA A N 1
ATOM 851 C CA . ALA A 1 151 ? -9.207 2.413 6.816 1.00 170.21 139 ALA A CA 1
ATOM 852 C C . ALA A 1 151 ? -7.842 2.412 6.161 1.00 153.92 139 ALA A C 1
ATOM 853 O O . ALA A 1 151 ? -7.474 3.341 5.434 1.00 153.78 139 ALA A O 1
ATOM 855 N N . GLY A 1 152 ? -7.091 1.349 6.426 1.00 162.75 140 GLY A N 1
ATOM 856 C CA . GLY A 1 152 ? -5.799 1.199 5.795 1.00 182.37 140 GLY A CA 1
ATOM 857 C C . GLY A 1 152 ? -4.661 1.629 6.689 1.00 194.34 140 GLY A C 1
ATOM 858 O O . GLY A 1 152 ? -4.846 2.403 7.636 1.00 187.04 140 GLY A O 1
ATOM 859 N N . ASN A 1 153 ? -3.472 1.120 6.383 1.00 202.12 141 ASN A N 1
ATOM 860 C CA . ASN A 1 153 ? -2.286 1.292 7.209 1.00 198.76 141 ASN A CA 1
ATOM 861 C C . ASN A 1 153 ? -1.194 2.083 6.508 1.00 178.01 141 ASN A C 1
ATOM 862 O O . ASN A 1 153 ? -0.758 3.117 7.026 1.00 173.97 141 ASN A O 1
ATOM 867 N N . ASN A 1 154 ? -0.751 1.648 5.325 1.00 148.11 142 ASN A N 1
ATOM 868 C CA . ASN A 1 154 ? 0.144 2.482 4.530 1.00 122.39 142 ASN A CA 1
ATOM 869 C C . ASN A 1 154 ? -0.552 3.707 3.978 1.00 101.45 142 ASN A C 1
ATOM 870 O O . ASN A 1 154 ? 0.074 4.477 3.249 1.00 99.42 142 ASN A O 1
ATOM 875 N N . GLN A 1 155 ? -1.830 3.887 4.319 1.00 132.48 143 GLN A N 1
ATOM 876 C CA . GLN A 1 155 ? -2.552 5.131 4.066 1.00 138.14 143 GLN A CA 1
ATOM 877 C C . GLN A 1 155 ? -1.718 6.379 4.339 1.00 114.08 143 GLN A C 1
ATOM 878 O O . GLN A 1 155 ? -1.600 7.259 3.482 1.00 89.74 143 GLN A O 1
ATOM 892 N N . ARG A 1 157 ? 1.636 6.499 5.623 1.00 98.13 145 ARG A N 1
ATOM 893 C CA . ARG A 1 157 ? 3.074 6.443 5.385 1.00 116.43 145 ARG A CA 1
ATOM 894 C C . ARG A 1 157 ? 3.441 7.253 4.139 1.00 114.40 145 ARG A C 1
ATOM 895 O O . ARG A 1 157 ? 4.445 7.980 4.127 1.00 115.98 145 ARG A O 1
ATOM 897 N N . VAL A 1 158 ? 2.596 7.187 3.108 1.00 95.50 146 VAL A N 1
ATOM 898 C CA . VAL A 1 158 ? 2.779 8.033 1.931 1.00 109.38 146 VAL A CA 1
ATOM 899 C C . VAL A 1 158 ? 2.795 9.504 2.320 1.00 106.90 146 VAL A C 1
ATOM 900 O O . VAL A 1 158 ? 3.602 10.294 1.808 1.00 93.43 146 VAL A O 1
ATOM 904 N N . LEU A 1 159 ? 1.925 9.897 3.250 1.00 87.78 147 LEU A N 1
ATOM 905 C CA . LEU A 1 159 ? 1.752 11.316 3.523 1.00 84.51 147 LEU A CA 1
ATOM 906 C C . LEU A 1 159 ? 2.922 11.875 4.313 1.00 87.87 147 LEU A C 1
ATOM 907 O O . LEU A 1 159 ? 3.381 12.993 4.056 1.00 84.01 147 LEU A O 1
ATOM 912 N N . VAL A 1 160 ? 3.387 11.133 5.308 1.00 89.19 148 VAL A N 1
ATOM 913 C CA . VAL A 1 160 ? 4.556 11.576 6.054 1.00 103.89 148 VAL A CA 1
ATOM 914 C C . VAL A 1 160 ? 5.761 11.630 5.139 1.00 111.87 148 VAL A C 1
ATOM 915 O O . VAL A 1 160 ? 6.534 12.595 5.155 1.00 107.56 148 VAL A O 1
ATOM 919 N N . GLU A 1 161 ? 5.937 10.604 4.315 1.00 112.59 149 GLU A N 1
ATOM 920 C CA . GLU A 1 161 ? 7.128 10.589 3.489 1.00 120.54 149 GLU A CA 1
ATOM 921 C C . GLU A 1 161 ? 7.020 11.541 2.306 1.00 109.83 149 GLU A C 1
ATOM 922 O O . GLU A 1 161 ? 7.965 12.291 2.048 1.00 106.39 149 GLU A O 1
ATOM 928 N N . ASP A 1 162 ? 5.880 11.573 1.599 1.00 115.43 150 ASP A N 1
ATOM 929 C CA . ASP A 1 162 ? 5.839 12.241 0.309 1.00 122.93 150 ASP A CA 1
ATOM 930 C C . ASP A 1 162 ? 4.605 13.142 0.168 1.00 112.29 150 ASP A C 1
ATOM 931 O O . ASP A 1 162 ? 3.686 12.876 -0.612 1.00 112.27 150 ASP A O 1
ATOM 936 N N . ALA A 1 163 ? 4.578 14.258 0.889 1.00 100.06 151 ALA A N 1
ATOM 937 C CA . ALA A 1 163 ? 3.393 15.098 0.794 1.00 90.94 151 ALA A CA 1
ATOM 938 C C . ALA A 1 163 ? 3.713 16.476 1.327 1.00 88.96 151 ALA A C 1
ATOM 939 O O . ALA A 1 163 ? 4.512 16.634 2.255 1.00 79.11 151 ALA A O 1
ATOM 941 N N . ARG A 1 164 ? 3.082 17.471 0.715 1.00 88.43 152 ARG A N 1
ATOM 942 C CA . ARG A 1 164 ? 3.377 18.829 1.104 1.00 90.94 152 ARG A CA 1
ATOM 943 C C . ARG A 1 164 ? 2.509 19.094 2.319 1.00 103.35 152 ARG A C 1
ATOM 944 O O . ARG A 1 164 ? 2.954 18.898 3.448 1.00 106.15 152 ARG A O 1
ATOM 952 N N . ASP A 1 165 ? 1.265 19.497 2.110 1.00 97.81 153 ASP A N 1
ATOM 953 C CA . ASP A 1 165 ? 0.355 19.772 3.204 1.00 85.35 153 ASP A CA 1
ATOM 954 C C . ASP A 1 165 ? -0.788 18.783 3.142 1.00 85.09 153 ASP A C 1
ATOM 955 O O . ASP A 1 165 ? -1.056 18.203 2.086 1.00 81.16 153 ASP A O 1
ATOM 960 N N . PHE A 1 166 ? -1.459 18.608 4.279 1.00 94.48 154 PHE A N 1
ATOM 961 C CA . PHE A 1 166 ? -2.637 17.754 4.405 1.00 93.13 154 PHE A CA 1
ATOM 962 C C . PHE A 1 166 ? -3.068 17.790 5.860 1.00 88.29 154 PHE A C 1
ATOM 963 O O . PHE A 1 166 ? -2.278 18.120 6.748 1.00 94.84 154 PHE A O 1
ATOM 971 N N . GLU A 1 167 ? -4.309 17.386 6.101 1.00 71.32 155 GLU A N 1
ATOM 972 C CA . GLU A 1 167 ? -4.714 17.091 7.463 1.00 69.64 155 GLU A CA 1
ATOM 973 C C . GLU A 1 167 ? -5.771 16.007 7.421 1.00 79.01 155 GLU A C 1
ATOM 974 O O . GLU A 1 167 ? -6.677 16.029 6.581 1.00 70.01 155 GLU A O 1
ATOM 980 N N . THR A 1 168 ? -5.642 15.067 8.338 1.00 79.36 156 THR A N 1
ATOM 981 C CA . THR A 1 168 ? -6.512 13.908 8.439 1.00 85.47 156 THR A CA 1
ATOM 982 C C . THR A 1 168 ? -7.806 14.269 9.149 1.00 98.07 156 THR A C 1
ATOM 983 O O . THR A 1 168 ? -7.860 15.204 9.946 1.00 129.40 156 THR A O 1
ATOM 987 N N . HIS A 1 169 ? -8.848 13.488 8.895 1.00 74.43 157 HIS A N 1
ATOM 988 C CA . HIS A 1 169 ? -9.969 13.544 9.807 1.00 74.79 157 HIS A CA 1
ATOM 989 C C . HIS A 1 169 ? -9.535 12.938 11.139 1.00 105.69 157 HIS A C 1
ATOM 990 O O . HIS A 1 169 ? -8.412 12.433 11.292 1.00 112.75 157 HIS A O 1
ATOM 997 N N . TRP A 1 170 ? -10.427 13.002 12.122 1.00 95.68 158 TRP A N 1
ATOM 998 C CA . TRP A 1 170 ? -10.128 12.392 13.402 1.00 95.09 158 TRP A CA 1
ATOM 999 C C . TRP A 1 170 ? -9.963 10.892 13.255 1.00 113.34 158 TRP A C 1
ATOM 1000 O O . TRP A 1 170 ? -10.693 10.236 12.509 1.00 121.74 158 TRP A O 1
ATOM 1011 N N . SER A 1 171 ? -9.009 10.349 13.982 1.00 122.13 159 SER A N 1
ATOM 1012 C CA . SER A 1 171 ? -8.818 8.916 14.043 1.00 131.72 159 SER A CA 1
ATOM 1013 C C . SER A 1 171 ? -9.426 8.438 15.350 1.00 142.38 159 SER A C 1
ATOM 1014 O O . SER A 1 171 ? -9.107 8.971 16.421 1.00 143.69 159 SER A O 1
ATOM 1017 N N . SER A 1 172 ? -10.325 7.457 15.248 1.00 153.15 160 SER A N 1
ATOM 1018 C CA . SER A 1 172 ? -10.966 6.815 16.395 1.00 159.59 160 SER A CA 1
ATOM 1019 C C . SER A 1 172 ? -9.998 5.815 17.020 1.00 171.78 160 SER A C 1
ATOM 1020 O O . SER A 1 172 ? -10.158 4.595 16.942 1.00 188.74 160 SER A O 1
ATOM 1023 N N . GLU A 1 173 ? -8.953 6.361 17.630 1.00 168.79 161 GLU A N 1
ATOM 1024 C CA . GLU A 1 173 ? -7.979 5.539 18.328 1.00 174.36 161 GLU A CA 1
ATOM 1025 C C . GLU A 1 173 ? -8.655 4.750 19.442 1.00 189.02 161 GLU A C 1
ATOM 1026 O O . GLU A 1 173 ? -9.375 5.312 20.275 1.00 197.17 161 GLU A O 1
ATOM 1032 N N . ARG A 1 174 ? -8.426 3.433 19.432 1.00 196.80 162 ARG A N 1
ATOM 1033 C CA . ARG A 1 174 ? -9.135 2.526 20.329 1.00 192.73 162 ARG A CA 1
ATOM 1034 C C . ARG A 1 174 ? -8.862 2.841 21.797 1.00 187.70 162 ARG A C 1
ATOM 1035 O O . ARG A 1 174 ? -9.742 2.653 22.645 1.00 186.74 162 ARG A O 1
ATOM 1037 N N . GLY A 1 175 ? -7.663 3.329 22.115 1.00 177.06 163 GLY A N 1
ATOM 1038 C CA . GLY A 1 175 ? -7.258 3.569 23.490 1.00 174.09 163 GLY A CA 1
ATOM 1039 C C . GLY A 1 175 ? -7.959 4.719 24.190 1.00 167.88 163 GLY A C 1
ATOM 1040 O O . GLY A 1 175 ? -7.316 5.511 24.891 1.00 148.44 163 GLY A O 1
ATOM 1041 N N . GLY A 1 176 ? -9.274 4.814 24.016 1.00 179.18 164 GLY A N 1
ATOM 1042 C CA . GLY A 1 176 ? -10.046 5.864 24.663 1.00 182.73 164 GLY A CA 1
ATOM 1043 C C . GLY A 1 176 ? -9.607 7.267 24.308 1.00 179.92 164 GLY A C 1
ATOM 1044 O O . GLY A 1 176 ? -9.671 8.166 25.157 1.00 176.73 164 GLY A O 1
ATOM 1045 N N . ALA A 1 177 ? -9.155 7.482 23.074 1.00 175.68 165 ALA A N 1
ATOM 1046 C CA . ALA A 1 177 ? -8.687 8.798 22.667 1.00 153.63 165 ALA A CA 1
ATOM 1047 C C . ALA A 1 177 ? -8.936 8.991 21.179 1.00 130.67 165 ALA A C 1
ATOM 1048 O O . ALA A 1 177 ? -8.990 8.032 20.400 1.00 112.34 165 ALA A O 1
ATOM 1050 N N . PHE A 1 178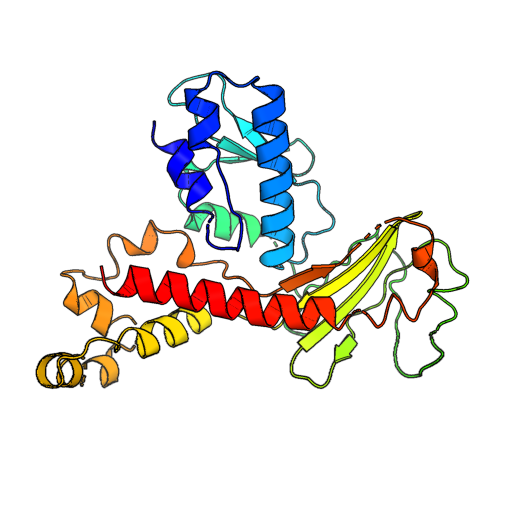 ? -9.102 10.252 20.789 1.00 122.28 166 PHE A N 1
ATOM 1051 C CA . PHE A 1 178 ? -9.215 10.608 19.385 1.00 111.75 166 PHE A CA 1
ATOM 1052 C C . PHE A 1 178 ? -8.030 11.449 18.954 1.00 114.20 166 PHE A C 1
ATOM 1053 O O . PHE A 1 178 ? -7.587 12.331 19.697 1.00 118.33 166 PHE A O 1
ATOM 1061 N N . VAL A 1 179 ? -7.514 11.179 17.749 1.00 109.33 167 VAL A N 1
ATOM 1062 C CA . VAL A 1 179 ? -6.308 11.836 17.261 1.00 108.20 167 VAL A CA 1
ATOM 1063 C C . VAL A 1 179 ? -6.411 12.195 15.793 1.00 111.85 167 VAL A C 1
ATOM 1064 O O . VAL A 1 179 ? -7.024 11.491 14.984 1.00 109.05 167 VAL A O 1
ATOM 1068 N N . ARG A 1 180 ? -5.753 13.297 15.455 1.00 113.37 168 ARG A N 1
ATOM 1069 C CA . ARG A 1 180 ? -5.609 13.691 14.065 1.00 91.18 168 ARG A CA 1
ATOM 1070 C C . ARG A 1 180 ? -4.273 14.391 13.891 1.00 89.49 168 ARG A C 1
ATOM 1071 O O . ARG A 1 180 ? -3.616 14.791 14.860 1.00 85.70 168 ARG A O 1
ATOM 1079 N N . THR A 1 181 ? -3.861 14.506 12.634 1.00 97.73 169 THR A N 1
ATOM 1080 C CA . THR A 1 181 ? -2.547 15.036 12.323 1.00 97.83 169 THR A CA 1
ATOM 1081 C C . THR A 1 181 ? -2.552 15.770 10.992 1.00 86.50 169 THR A C 1
ATOM 1082 O O . THR A 1 181 ? -3.363 15.495 10.101 1.00 76.58 169 THR A O 1
ATOM 1086 N N . TRP A 1 182 ? -1.624 16.720 10.884 1.00 77.61 170 TRP A N 1
ATOM 1087 C CA . TRP A 1 182 ? -1.531 17.571 9.713 1.00 74.87 170 TRP A CA 1
ATOM 1088 C C . TRP A 1 182 ? -0.103 18.069 9.580 1.00 84.83 170 TRP A C 1
ATOM 1089 O O . TRP A 1 182 ? 0.693 17.988 10.520 1.00 110.60 170 TRP A O 1
ATOM 1100 N N . ARG A 1 183 ? 0.213 18.615 8.414 1.00 74.06 171 ARG A N 1
ATOM 1101 C CA . ARG A 1 183 ? 1.483 19.298 8.328 1.00 74.86 171 ARG A CA 1
ATOM 1102 C C . ARG A 1 183 ? 1.290 20.571 7.533 1.00 91.89 171 ARG A C 1
ATOM 1103 O O . ARG A 1 183 ? 0.504 20.623 6.581 1.00 88.14 171 ARG A O 1
ATOM 1111 N N . GLN A 1 184 ? 2.015 21.592 7.957 1.00 86.28 172 GLN A N 1
ATOM 1112 C CA . GLN A 1 184 ? 2.020 22.891 7.310 1.00 75.93 172 GLN A CA 1
ATOM 1113 C C . GLN A 1 184 ? 3.474 23.230 6.995 1.00 88.54 172 GLN A C 1
ATOM 1114 O O . GLN A 1 184 ? 4.276 23.468 7.903 1.00 102.11 172 GLN A O 1
ATOM 1120 N N . GLY A 1 185 ? 3.829 23.190 5.722 1.00 71.22 173 GLY A N 1
ATOM 1121 C CA . GLY A 1 185 ? 5.202 23.465 5.352 1.00 72.97 173 GLY A CA 1
ATOM 1122 C C . GLY A 1 185 ? 6.140 22.420 5.912 1.00 76.35 173 GLY A C 1
ATOM 1123 O O . GLY A 1 185 ? 5.925 21.211 5.773 1.00 99.78 173 GLY A O 1
ATOM 1124 N N . GLU A 1 186 ? 7.203 22.889 6.552 1.00 85.80 174 GLU A N 1
ATOM 1125 C CA . GLU A 1 186 ? 8.168 22.007 7.179 1.00 105.27 174 GLU A CA 1
ATOM 1126 C C . GLU A 1 186 ? 7.769 21.620 8.596 1.00 116.38 174 GLU A C 1
ATOM 1127 O O . GLU A 1 186 ? 8.582 21.035 9.318 1.00 133.25 174 GLU A O 1
ATOM 1133 N N . THR A 1 187 ? 6.542 21.915 9.010 1.00 110.75 175 THR A N 1
ATOM 1134 C CA . THR A 1 187 ? 6.089 21.593 10.354 1.00 102.41 175 THR A CA 1
ATOM 1135 C C . THR A 1 187 ? 5.090 20.455 10.309 1.00 82.17 175 THR A C 1
ATOM 1136 O O . THR A 1 187 ? 4.124 20.499 9.549 1.00 79.26 175 THR A O 1
ATOM 1140 N N . LEU A 1 188 ? 5.322 19.446 11.128 1.00 85.13 176 LEU A N 1
ATOM 1141 C CA . LEU A 1 188 ? 4.434 18.311 11.237 1.00 85.19 176 LEU A CA 1
ATOM 1142 C C . LEU A 1 188 ? 3.871 18.308 12.642 1.00 102.30 176 LEU A C 1
ATOM 1143 O O . LEU A 1 188 ? 4.611 18.528 13.602 1.00 115.78 176 LEU A O 1
ATOM 1148 N N . ALA A 1 189 ? 2.570 18.081 12.768 1.00 92.79 177 ALA A N 1
ATOM 1149 C CA . ALA A 1 189 ? 1.931 18.191 14.062 1.00 85.38 177 ALA A CA 1
ATOM 1150 C C . ALA A 1 189 ? 0.855 17.127 14.195 1.00 94.35 177 ALA A C 1
ATOM 1151 O O . ALA A 1 189 ? 0.221 16.726 13.211 1.00 83.55 177 ALA A O 1
ATOM 1153 N N . VAL A 1 190 ? 0.676 16.669 15.438 1.00 105.83 178 VAL A N 1
ATOM 1154 C CA . VAL A 1 190 ? -0.355 15.724 15.850 1.00 94.57 178 VAL A CA 1
ATOM 1155 C C . VAL A 1 190 ? -1.049 16.258 17.094 1.00 99.56 178 VAL A C 1
ATOM 1156 O O . VAL A 1 190 ? -0.420 16.813 17.997 1.00 90.81 178 VAL A O 1
ATOM 1160 N N . GLU A 1 191 ? -2.361 16.107 17.135 1.00 98.29 179 GLU A N 1
ATOM 1161 C CA . GLU A 1 191 ? -3.074 16.391 18.363 1.00 93.12 179 GLU A CA 1
ATOM 1162 C C . GLU A 1 191 ? -3.834 15.148 18.773 1.00 109.65 179 GLU A C 1
ATOM 1163 O O . GLU A 1 191 ? -4.265 14.339 17.930 1.00 89.80 179 GLU A O 1
ATOM 1169 N N . VAL A 1 192 ? -3.971 15.016 20.085 1.00 119.15 180 VAL A N 1
ATOM 1170 C CA . VAL A 1 192 ? -4.750 13.975 20.729 1.00 117.12 180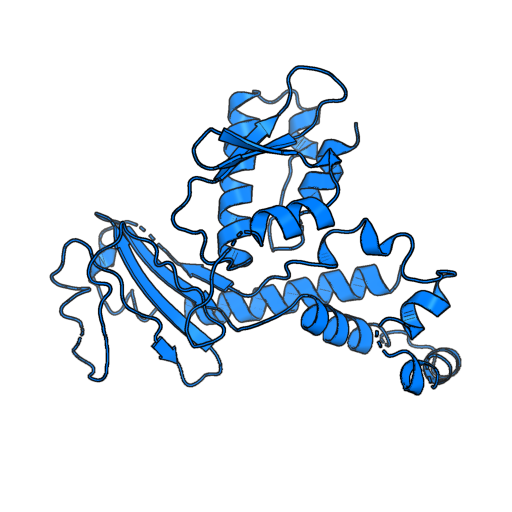 VAL A CA 1
ATOM 1171 C C . VAL A 1 192 ? -5.631 14.622 21.779 1.00 107.15 180 VAL A C 1
ATOM 1172 O O . VAL A 1 192 ? -5.182 15.514 22.518 1.00 95.94 180 VAL A O 1
ATOM 1174 N N . HIS A 1 193 ? -6.885 14.202 21.847 1.00 126.95 181 HIS A N 1
ATOM 1175 C CA . HIS A 1 193 ? -7.702 14.674 22.946 1.00 137.50 181 HIS A CA 1
ATOM 1176 C C . HIS A 1 193 ? -8.675 13.577 23.317 1.00 143.55 181 HIS A C 1
ATOM 1177 O O . HIS A 1 193 ? -9.044 12.724 22.493 1.00 139.67 181 HIS A O 1
ATOM 1184 N N . ARG A 1 194 ? -9.046 13.588 24.586 1.00 134.64 182 ARG A N 1
ATOM 1185 C CA . ARG A 1 194 ? -10.153 12.825 25.085 1.00 128.81 182 ARG A CA 1
ATOM 1186 C C . ARG A 1 194 ? -11.331 13.769 25.266 1.00 119.98 182 ARG A C 1
ATOM 1187 O O . ARG A 1 194 ? -11.132 14.920 25.675 1.00 110.02 182 ARG A O 1
ATOM 1195 N N . PRO A 1 195 ? -12.538 13.374 24.865 1.00 130.52 183 PRO A N 1
ATOM 1196 C CA . PRO A 1 195 ? -13.733 14.151 25.222 1.00 144.20 183 PRO A CA 1
ATOM 1197 C C . PRO A 1 195 ? -13.910 14.272 26.730 1.00 153.92 183 PRO A C 1
ATOM 1198 O O . PRO A 1 195 ? -14.123 13.280 27.443 1.00 141.68 183 PRO A O 1
ATOM 1202 N N . ALA A 1 196 ? -13.809 15.508 27.214 1.00 144.89 184 ALA A N 1
ATOM 1203 C CA . ALA A 1 196 ? -13.851 15.801 28.636 1.00 128.76 184 ALA A CA 1
ATOM 1204 C C . ALA A 1 196 ? -14.811 16.957 28.883 1.00 116.09 184 ALA A C 1
ATOM 1205 O O . ALA A 1 196 ? -15.499 17.433 27.976 1.00 98.65 184 ALA A O 1
ATOM 1207 N N . SER A 1 197 ? -14.843 17.401 30.137 1.00 131.56 185 SER A N 1
ATOM 1208 C CA . SER A 1 197 ? -15.677 18.495 30.607 1.00 124.91 185 SER A CA 1
ATOM 1209 C C . SER A 1 197 ? -15.149 18.897 32.002 1.00 126.27 185 SER A C 1
ATOM 1210 O O . SER A 1 197 ? -14.805 18.019 32.776 1.00 136.08 185 SER A O 1
ATOM 1213 N N . PRO A 1 198 ? -15.104 20.200 32.272 1.00 115.31 186 PRO A N 1
ATOM 1214 C CA . PRO A 1 198 ? -14.724 20.623 33.646 1.00 129.35 186 PRO A CA 1
ATOM 1215 C C . PRO A 1 198 ? -15.475 19.883 34.725 1.00 132.55 186 PRO A C 1
ATOM 1216 O O . PRO A 1 198 ? -14.941 19.679 35.809 1.00 135.13 186 PRO A O 1
ATOM 1220 N N . GLY A 1 199 ? -16.704 19.457 34.446 1.00 135.67 187 GLY A N 1
ATOM 1221 C CA . GLY A 1 199 ? -17.473 18.710 35.424 1.00 136.08 187 GLY A CA 1
ATOM 1222 C C . GLY A 1 199 ? -16.875 17.356 35.740 1.00 140.95 187 GLY A C 1
ATOM 1223 O O . GLY A 1 199 ? -16.879 16.931 36.893 1.00 167.63 187 GLY A O 1
ATOM 1224 N N . THR A 1 200 ? -16.356 16.663 34.728 1.00 117.70 188 THR A N 1
ATOM 1225 C CA . THR A 1 200 ? -15.653 15.421 35.023 1.00 146.69 188 THR A CA 1
ATOM 1226 C C . THR A 1 200 ? -14.369 15.698 35.805 1.00 157.32 188 THR A C 1
ATOM 1227 O O . THR A 1 200 ? -14.028 14.967 36.751 1.00 169.74 188 THR A O 1
ATOM 1231 N N . ALA A 1 201 ? -13.664 16.772 35.438 1.00 149.52 189 ALA A N 1
ATOM 1232 C CA . ALA A 1 201 ? -12.470 17.189 36.167 1.00 151.84 189 ALA A CA 1
ATOM 1233 C C . ALA A 1 201 ? -12.794 17.418 37.633 1.00 151.41 189 ALA A C 1
ATOM 1234 O O . ALA A 1 201 ? -12.046 17.009 38.535 1.00 172.25 189 ALA A O 1
ATOM 1236 N N . LEU A 1 202 ? -13.942 18.034 37.883 1.00 126.37 190 LEU A N 1
ATOM 1237 C CA . LEU A 1 202 ? -14.306 18.375 39.243 1.00 130.17 190 LEU A CA 1
ATOM 1238 C C . LEU A 1 202 ? -14.807 17.160 40.007 1.00 134.20 190 LEU A C 1
ATOM 1239 O O . LEU A 1 202 ? -14.511 17.021 41.190 1.00 138.62 190 LEU A O 1
ATOM 1244 N N . ALA A 1 203 ? -15.558 16.274 39.358 1.00 133.04 191 ALA A N 1
ATOM 1245 C CA . ALA A 1 203 ? -15.949 15.028 40.007 1.00 147.69 191 ALA A CA 1
ATOM 1246 C C . ALA A 1 203 ? -14.729 14.256 40.494 1.00 140.65 191 ALA A C 1
ATOM 1247 O O . ALA A 1 203 ? -14.664 13.841 41.659 1.00 145.48 191 ALA A O 1
ATOM 1249 N N . LYS A 1 204 ? -13.744 14.053 39.612 1.00 152.31 192 LYS A N 1
ATOM 1250 C CA . LYS A 1 204 ? -12.518 13.373 40.020 1.00 157.29 192 LYS A CA 1
ATOM 1251 C C . LYS A 1 204 ? -11.839 14.099 41.175 1.00 162.92 192 LYS A C 1
ATOM 1252 O O . LYS A 1 204 ? -11.552 13.497 42.215 1.00 171.35 192 LYS A O 1
ATOM 1254 N N . ALA A 1 205 ? -11.553 15.393 41.001 1.00 156.78 193 ALA A N 1
ATOM 1255 C CA . ALA A 1 205 ? -10.795 16.104 42.023 1.00 152.37 193 ALA A CA 1
ATOM 1256 C C . ALA A 1 205 ? -11.548 16.181 43.337 1.00 158.65 193 ALA A C 1
ATOM 1257 O O . ALA A 1 205 ? -10.926 16.123 44.399 1.00 174.16 193 ALA A O 1
ATOM 1259 N N . ALA A 1 206 ? -12.879 16.286 43.288 1.00 158.78 194 ALA A N 1
ATOM 1260 C CA . ALA A 1 206 ? -13.703 16.369 44.486 1.00 168.49 194 ALA A CA 1
ATOM 1261 C C . ALA A 1 206 ? -13.759 15.048 45.233 1.00 164.12 194 ALA A C 1
ATOM 1262 O O . ALA A 1 206 ? -13.600 15.026 46.455 1.00 161.89 194 ALA A O 1
ATOM 1264 N N . TRP A 1 207 ? -14.014 13.945 44.532 1.00 157.32 195 TRP A N 1
ATOM 1265 C CA . TRP A 1 207 ? -13.925 12.647 45.179 1.00 161.12 195 TRP A CA 1
ATOM 1266 C C . TRP A 1 207 ? -12.541 12.459 45.787 1.00 165.57 195 TRP A C 1
ATOM 1267 O O . TRP A 1 207 ? -12.409 12.029 46.938 1.00 184.39 195 TRP A O 1
ATOM 1278 N N . LYS A 1 208 ? -11.492 12.820 45.040 1.00 163.01 196 LYS A N 1
ATOM 1279 C CA . LYS A 1 208 ? -10.138 12.679 45.567 1.00 171.06 196 LYS A CA 1
ATOM 1280 C C . LYS A 1 208 ? -9.898 13.587 46.771 1.00 180.10 196 LYS A C 1
ATOM 1281 O O . LYS A 1 208 ? -9.178 13.213 47.703 1.00 195.18 196 LYS A O 1
ATOM 1283 N N . ALA A 1 209 ? -10.492 14.778 46.777 1.00 169.75 197 ALA A N 1
ATOM 1284 C CA . ALA A 1 209 ? -10.328 15.674 47.917 1.00 169.70 197 ALA A CA 1
ATOM 1285 C C . ALA A 1 209 ? -11.085 15.155 49.128 1.00 174.76 197 ALA A C 1
ATOM 1286 O O . ALA A 1 209 ? -10.647 15.334 50.270 1.00 183.58 197 ALA A O 1
ATOM 1288 N N . ILE A 1 210 ? -12.231 14.515 48.900 1.00 173.79 198 ILE A N 1
ATOM 1289 C CA . ILE A 1 210 ? -12.952 13.877 49.993 1.00 178.84 198 ILE A CA 1
ATOM 1290 C C . ILE A 1 210 ? -12.121 12.743 50.573 1.00 184.26 198 ILE A C 1
ATOM 1291 O O . ILE A 1 210 ? -12.063 12.556 51.791 1.00 194.78 198 ILE A O 1
ATOM 1304 N N . SER A 1 212 ? -8.969 12.564 50.679 1.00 196.29 200 SER A N 1
ATOM 1305 C CA . SER A 1 212 ? -7.765 13.105 51.296 1.00 209.23 200 SER A CA 1
ATOM 1306 C C . SER A 1 212 ? -8.044 13.840 52.598 1.00 198.92 200 SER A C 1
ATOM 1307 O O . SER A 1 212 ? -7.128 14.443 53.166 1.00 202.64 200 SER A O 1
ATOM 1310 N N . ILE A 1 213 ? -9.287 13.801 53.075 1.00 196.51 201 ILE A N 1
ATOM 1311 C CA . ILE A 1 213 ? -9.659 14.542 54.278 1.00 200.14 201 ILE A CA 1
ATOM 1312 C C . ILE A 1 213 ? -8.892 14.027 55.484 1.00 208.87 201 ILE A C 1
ATOM 1313 O O . ILE A 1 213 ? -8.331 14.807 56.265 1.00 212.50 201 ILE A O 1
ATOM 1315 N N . LYS A 1 214 ? -8.864 12.705 55.663 1.00 211.20 202 LYS A N 1
ATOM 1316 C CA . LYS A 1 214 ? -8.177 12.064 56.783 1.00 222.74 202 LYS A CA 1
ATOM 1317 C C . LYS A 1 214 ? -8.826 12.466 58.113 1.00 236.55 202 LYS A C 1
ATOM 1318 O O . LYS A 1 214 ? -8.155 12.835 59.080 1.00 228.64 202 LYS A O 1
ATOM 1320 N N . ASP A 1 215 ? -10.175 12.389 58.143 1.00 233.83 203 ASP A N 1
ATOM 1321 C CA . ASP A 1 215 ? -11.046 12.688 59.295 1.00 239.72 203 ASP A CA 1
ATOM 1322 C C . ASP A 1 215 ? -12.361 11.930 59.068 1.00 239.59 203 ASP A C 1
ATOM 1323 O O . ASP A 1 215 ? -13.370 12.494 58.632 1.00 250.06 203 ASP A O 1
ATOM 1328 N N . ARG A 1 216 ? -12.352 10.642 59.428 1.00 230.34 204 ARG A N 1
ATOM 1329 C CA . ARG A 1 216 ? -13.384 9.717 58.963 1.00 227.90 204 ARG A CA 1
ATOM 1330 C C . ARG A 1 216 ? -14.790 10.132 59.396 1.00 227.69 204 ARG A C 1
ATOM 1331 O O . ARG A 1 216 ? -15.766 9.788 58.723 1.00 224.34 204 ARG A O 1
ATOM 1339 N N . ASN A 1 217 ? -14.920 10.880 60.494 1.00 231.35 205 ASN A N 1
ATOM 1340 C CA . ASN A 1 217 ? -16.244 11.316 60.938 1.00 231.50 205 ASN A CA 1
ATOM 1341 C C . ASN A 1 217 ? -16.772 12.451 60.065 1.00 224.44 205 ASN A C 1
ATOM 1342 O O . ASN A 1 217 ? -17.893 12.383 59.539 1.00 221.27 205 ASN A O 1
ATOM 1347 N N . PHE A 1 218 ? -15.970 13.505 59.906 1.00 222.23 206 PHE A N 1
ATOM 1348 C CA . PHE A 1 218 ? -16.312 14.604 59.006 1.00 233.45 206 PHE A CA 1
ATOM 1349 C C . PHE A 1 218 ? -16.478 14.113 57.573 1.00 209.47 206 PHE A C 1
ATOM 1350 O O . PHE A 1 218 ? -17.435 14.482 56.876 1.00 204.94 206 PHE A O 1
ATOM 1352 N N . GLN A 1 219 ? -15.520 13.312 57.105 1.00 209.45 207 GLN A N 1
ATOM 1353 C CA . GLN A 1 219 ? -15.638 12.671 55.803 1.00 204.53 207 GLN A CA 1
ATOM 1354 C C . GLN A 1 219 ? -16.939 11.903 55.674 1.00 204.59 207 GLN A C 1
ATOM 1355 O O . GLN A 1 219 ? -17.614 11.982 54.644 1.00 199.38 207 GLN A O 1
ATOM 1361 N N . ARG A 1 220 ? -17.283 11.114 56.688 1.00 210.69 208 ARG A N 1
ATOM 1362 C CA . ARG A 1 220 ? -18.527 10.364 56.656 1.00 211.48 208 ARG A CA 1
ATOM 1363 C C . ARG A 1 220 ? -19.712 11.304 56.461 1.00 208.07 208 ARG A C 1
ATOM 1364 O O . ARG A 1 220 ? -20.581 11.065 55.616 1.00 204.47 208 ARG A O 1
ATOM 1366 N N . GLU A 1 221 ? -19.728 12.401 57.221 1.00 220.61 209 GLU A N 1
ATOM 1367 C CA . GLU A 1 221 ? -20.835 13.357 57.125 1.00 206.74 209 GLU A CA 1
ATOM 1368 C C . GLU A 1 221 ? -20.940 13.931 55.715 1.00 199.24 209 GLU A C 1
ATOM 1369 O O . GLU A 1 221 ? -22.040 14.008 55.137 1.00 196.37 209 GLU A O 1
ATOM 1375 N N . LEU A 1 222 ? -19.802 14.291 55.117 1.00 210.14 210 LEU A N 1
ATOM 1376 C CA . LEU A 1 222 ? -19.829 14.880 53.776 1.00 198.59 210 LEU A CA 1
ATOM 1377 C C . LEU A 1 222 ? -20.233 13.866 52.712 1.00 186.33 210 LEU A C 1
ATOM 1378 O O . LEU A 1 222 ? -20.954 14.207 51.770 1.00 181.62 210 LEU A O 1
ATOM 1388 N N . GLU A 1 224 ? -22.207 11.389 53.189 1.00 202.00 212 GLU A N 1
ATOM 1389 C CA . GLU A 1 224 ? -23.650 11.257 53.348 1.00 213.42 212 GLU A CA 1
ATOM 1390 C C . GLU A 1 224 ? -24.390 12.388 52.644 1.00 219.39 212 GLU A C 1
ATOM 1391 O O . GLU A 1 224 ? -25.409 12.157 51.986 1.00 222.48 212 GLU A O 1
ATOM 1393 N N . ARG A 1 225 ? -23.883 13.619 52.753 1.00 221.43 213 ARG A N 1
ATOM 1394 C CA . ARG A 1 225 ? -24.523 14.734 52.048 1.00 207.34 213 ARG A CA 1
ATOM 1395 C C . ARG A 1 225 ? -24.363 14.643 50.526 1.00 192.77 213 ARG A C 1
ATOM 1396 O O . ARG A 1 225 ? -25.238 15.118 49.775 1.00 192.78 213 ARG A O 1
ATOM 1404 N N . SER A 1 226 ? -23.273 14.029 50.053 1.00 194.30 214 SER A N 1
ATOM 1405 C CA . SER A 1 226 ? -23.061 13.885 48.612 1.00 188.29 214 SER A CA 1
ATOM 1406 C C . SER A 1 226 ? -24.210 13.144 47.961 1.00 193.11 214 SER A C 1
ATOM 1407 O O . SER A 1 226 ? -24.510 13.393 46.791 1.00 176.31 214 SER A O 1
ATOM 1410 N N . ASN A 1 227 ? -24.877 12.269 48.720 1.00 224.61 215 ASN A N 1
ATOM 1411 C CA . ASN A 1 227 ? -25.974 11.479 48.189 1.00 231.05 215 ASN A CA 1
ATOM 1412 C C . ASN A 1 227 ? -27.013 12.345 47.502 1.00 224.39 215 ASN A C 1
ATOM 1413 O O . ASN A 1 227 ? -27.615 11.932 46.508 1.00 235.28 215 ASN A O 1
ATOM 1418 N N . SER A 1 228 ? -27.221 13.564 48.004 1.00 197.40 216 SER A N 1
ATOM 1419 C CA . SER A 1 228 ? -28.196 14.473 47.426 1.00 187.57 216 SER A CA 1
ATOM 1420 C C . SER A 1 228 ? -27.592 15.657 46.683 1.00 176.62 216 SER A C 1
ATOM 1421 O O . SER A 1 228 ? -28.268 16.205 45.807 1.00 168.96 216 SER A O 1
ATOM 1424 N N . VAL A 1 229 ? -26.369 16.082 47.013 1.00 182.05 217 VAL A N 1
ATOM 1425 C CA . VAL A 1 229 ? -25.830 17.288 46.365 1.00 174.29 217 VAL A CA 1
ATOM 1426 C C . VAL A 1 229 ? -24.612 17.007 45.487 1.00 180.96 217 VAL A C 1
ATOM 1427 O O . VAL A 1 229 ? -24.025 17.966 44.978 1.00 194.27 217 VAL A O 1
ATOM 1431 N N . GLY A 1 230 ? -24.218 15.766 45.275 1.00 169.47 218 GLY A N 1
ATOM 1432 C CA . GLY A 1 230 ? -22.959 15.533 44.593 1.00 165.09 218 GLY A CA 1
ATOM 1433 C C . GLY A 1 230 ? -21.741 15.898 45.422 1.00 168.56 218 GLY A C 1
ATOM 1434 O O . GLY A 1 230 ? -21.839 16.572 46.463 1.00 177.43 218 GLY A O 1
ATOM 1443 N N . LEU A 1 232 ? -19.187 17.798 44.769 1.00 148.69 220 LEU A N 1
ATOM 1444 C CA . LEU A 1 232 ? -18.866 19.214 44.790 1.00 157.03 220 LEU A CA 1
ATOM 1445 C C . LEU A 1 232 ? -19.793 19.963 45.730 1.00 158.37 220 LEU A C 1
ATOM 1446 O O . LEU A 1 232 ? -19.352 20.825 46.496 1.00 151.41 220 LEU A O 1
ATOM 1451 N N . GLY A 1 233 ? -21.092 19.671 45.656 1.00 167.83 221 GLY A N 1
ATOM 1452 C CA . GLY A 1 233 ? -22.032 20.306 46.564 1.00 170.51 221 GLY A CA 1
ATOM 1453 C C . GLY A 1 233 ? -21.661 20.106 48.019 1.00 157.96 221 GLY A C 1
ATOM 1454 O O . GLY A 1 233 ? -21.641 21.060 48.804 1.00 160.00 221 GLY A O 1
ATOM 1455 N N . ALA A 1 234 ? -21.367 18.862 48.399 1.00 160.91 222 ALA A N 1
ATOM 1456 C CA . ALA A 1 234 ? -20.939 18.603 49.770 1.00 174.52 222 ALA A CA 1
ATOM 1457 C C . ALA A 1 234 ? -19.707 19.429 50.123 1.00 175.17 222 ALA A C 1
ATOM 1458 O O . ALA A 1 234 ? -19.648 20.074 51.183 1.00 192.23 222 ALA A O 1
ATOM 1460 N N . LEU A 1 235 ? -18.715 19.431 49.231 1.00 163.83 223 LEU A N 1
ATOM 1461 C CA . LEU A 1 235 ? -17.477 20.139 49.522 1.00 164.58 223 LEU A CA 1
ATOM 1462 C C . LEU A 1 235 ? -17.705 21.636 49.640 1.00 170.45 223 LEU A C 1
ATOM 1463 O O . LEU A 1 235 ? -17.026 22.308 50.422 1.00 166.22 223 LEU A O 1
ATOM 1468 N N . LEU A 1 236 ? -18.643 22.173 48.865 1.00 177.78 224 LEU A N 1
ATOM 1469 C CA . LEU A 1 236 ? -18.977 23.585 48.973 1.00 189.91 224 LEU A CA 1
ATOM 1470 C C . LEU A 1 236 ? -19.652 23.882 50.301 1.00 214.51 224 LEU A C 1
ATOM 1471 O O . LEU A 1 236 ? -19.299 24.853 50.978 1.00 222.74 224 LEU A O 1
ATOM 1473 N N . GLY A 1 237 ? -20.620 23.050 50.689 1.00 229.33 225 GLY A N 1
ATOM 1474 C CA . GLY A 1 237 ? -21.277 23.231 51.972 1.00 248.12 225 GLY A CA 1
ATOM 1475 C C . GLY A 1 237 ? -20.320 23.186 53.145 1.00 266.15 225 GLY A C 1
ATOM 1476 O O . GLY A 1 237 ? -20.542 23.852 54.162 1.00 274.11 225 GLY A O 1
ATOM 1477 N N . ALA A 1 238 ? -19.234 22.423 53.014 1.00 275.32 226 ALA A N 1
ATOM 1478 C CA . ALA A 1 238 ? -18.244 22.370 54.085 1.00 284.94 226 ALA A CA 1
ATOM 1479 C C . ALA A 1 238 ? -17.503 23.693 54.281 1.00 283.75 226 ALA A C 1
ATOM 1480 O O . ALA A 1 238 ? -16.959 23.926 55.367 1.00 290.11 226 ALA A O 1
ATOM 1482 N N . ARG A 1 239 ? -17.459 24.561 53.266 1.00 273.90 227 ARG A N 1
ATOM 1483 C CA . ARG A 1 239 ? -16.682 25.796 53.323 1.00 270.52 227 ARG A CA 1
ATOM 1484 C C . ARG A 1 239 ? -17.557 27.046 53.372 1.00 269.30 227 ARG A C 1
ATOM 1485 O O . ARG A 1 239 ? -17.135 28.118 52.926 1.00 282.15 227 ARG A O 1
ATOM 1493 N N . HIS A 1 240 ? -18.772 26.924 53.907 1.00 258.59 228 HIS A N 1
ATOM 1494 C CA . HIS A 1 240 ? -19.652 28.073 54.139 1.00 247.39 228 HIS A CA 1
ATOM 1495 C C . HIS A 1 240 ? -20.027 28.775 52.829 1.00 252.43 228 HIS A C 1
ATOM 1496 O O . HIS A 1 240 ? -20.038 30.006 52.744 1.00 232.49 228 HIS A O 1
ATOM 1498 N N . LYS A 1 241 ? -20.333 27.990 51.798 1.00 297.18 229 LYS A N 1
ATOM 1499 C CA . LYS A 1 241 ? -20.831 28.505 50.526 1.00 287.13 229 LYS A CA 1
ATOM 1500 C C . LYS A 1 241 ? -22.294 28.116 50.330 1.00 279.24 229 LYS A C 1
ATOM 1501 O O . LYS A 1 241 ? -22.796 27.170 50.939 1.00 294.51 229 LYS A O 1
ATOM 1503 N N . ASP A 1 242 ? -22.976 28.866 49.461 1.00 249.12 230 ASP A N 1
ATOM 1504 C CA . ASP A 1 242 ? -24.358 28.588 49.069 1.00 230.18 230 ASP A CA 1
ATOM 1505 C C . ASP A 1 242 ? -24.457 27.916 47.707 1.00 231.41 230 ASP A C 1
ATOM 1506 O O . ASP A 1 242 ? -25.274 27.008 47.528 1.00 222.35 230 ASP A O 1
ATOM 1508 N N . ALA A 1 243 ? -23.665 28.365 46.736 1.00 241.18 231 ALA A N 1
ATOM 1509 C CA . ALA A 1 243 ? -23.617 27.722 45.429 1.00 241.49 231 ALA A CA 1
ATOM 1510 C C . ALA A 1 243 ? -22.251 27.954 44.795 1.00 239.67 231 ALA A C 1
ATOM 1511 O O . ALA A 1 243 ? -22.141 28.243 43.599 1.00 242.15 231 ALA A O 1
ATOM 1513 N N . GLY A 1 244 ? -21.193 27.834 45.600 1.00 225.89 232 GLY A N 1
ATOM 1514 C CA . GLY A 1 244 ? -19.849 28.092 45.122 1.00 208.56 232 GLY A CA 1
ATOM 1515 C C . GLY A 1 244 ? -19.587 29.570 44.927 1.00 210.83 232 GLY A C 1
ATOM 1516 O O . GLY A 1 244 ? -19.327 30.013 43.805 1.00 190.08 232 GLY A O 1
ATOM 1517 N N . ARG A 1 245 ? -19.653 30.335 46.023 1.00 255.66 233 ARG A N 1
ATOM 1518 C CA . ARG A 1 245 ? -19.496 31.787 45.947 1.00 252.48 233 ARG A CA 1
ATOM 1519 C C . ARG A 1 245 ? -18.205 32.168 45.227 1.00 243.98 233 ARG A C 1
ATOM 1520 O O . ARG A 1 245 ? -18.224 32.911 44.240 1.00 241.79 233 ARG A O 1
ATOM 1522 N N . ALA A 1 246 ? -17.070 31.666 45.710 1.00 223.02 234 ALA A N 1
ATOM 1523 C CA . ALA A 1 246 ? -15.804 31.913 45.031 1.00 189.36 234 ALA A CA 1
ATOM 1524 C C . ALA A 1 246 ? -15.616 30.999 43.834 1.00 177.03 234 ALA A C 1
ATOM 1525 O O . ALA A 1 246 ? -14.814 31.315 42.950 1.00 173.91 234 ALA A O 1
ATOM 1527 N N . LEU A 1 247 ? -16.341 29.878 43.783 1.00 167.44 235 LEU A N 1
ATOM 1528 C CA . LEU A 1 247 ? -16.174 28.924 42.688 1.00 157.79 235 LEU A CA 1
ATOM 1529 C C . LEU A 1 247 ? -16.342 29.585 41.326 1.00 154.73 235 LEU A C 1
ATOM 1530 O O . LEU A 1 247 ? -15.512 29.409 40.427 1.00 142.28 235 LEU A O 1
ATOM 1535 N N . GLU A 1 248 ? -17.431 30.332 41.149 1.00 169.79 236 GLU A N 1
ATOM 1536 C CA . GLU A 1 248 ? -17.715 30.903 39.841 1.00 173.94 236 GLU A CA 1
ATOM 1537 C C . GLU A 1 248 ? -16.601 31.830 39.383 1.00 175.68 236 GLU A C 1
ATOM 1538 O O . GLU A 1 248 ? -16.334 31.940 38.181 1.00 176.40 236 GLU A O 1
ATOM 1544 N N . ARG A 1 249 ? -15.928 32.484 40.327 1.00 175.94 237 ARG A N 1
ATOM 1545 C CA . ARG A 1 249 ? -14.817 33.369 40.017 1.00 171.88 237 ARG A CA 1
ATOM 1546 C C . ARG A 1 249 ? -13.558 32.613 39.614 1.00 163.70 237 ARG A C 1
ATOM 1547 O O . ARG A 1 249 ? -12.664 33.211 39.008 1.00 156.81 237 ARG A O 1
ATOM 1555 N N . LEU A 1 250 ? -13.470 31.321 39.918 1.00 159.64 238 LEU A N 1
ATOM 1556 C CA . LEU A 1 250 ? -12.190 30.703 39.596 1.00 152.06 238 LEU A CA 1
ATOM 1557 C C . LEU A 1 250 ? -12.245 29.972 38.262 1.00 146.53 238 LEU A C 1
ATOM 1558 O O . LEU A 1 250 ? -13.261 29.347 37.933 1.00 117.98 238 LEU A O 1
ATOM 1563 N N . PRO A 1 251 ? -11.134 30.068 37.522 1.00 139.33 239 PRO A N 1
ATOM 1564 C CA . PRO A 1 251 ? -11.097 29.485 36.173 1.00 113.92 239 PRO A CA 1
ATOM 1565 C C . PRO A 1 251 ? -11.440 28.012 36.138 1.00 113.71 239 PRO A C 1
ATOM 1566 O O . PRO A 1 251 ? -12.354 27.619 35.406 1.00 116.18 239 PRO A O 1
ATOM 1570 N N . GLU A 1 252 ? -10.751 27.187 36.932 1.00 117.06 240 GLU A N 1
ATOM 1571 C CA . GLU A 1 252 ? -10.838 25.732 36.803 1.00 117.31 240 GLU A CA 1
ATOM 1572 C C . GLU A 1 252 ? -12.268 25.221 36.697 1.00 116.28 240 GLU A C 1
ATOM 1573 O O . GLU A 1 252 ? -12.478 24.081 36.258 1.00 115.55 240 GLU A O 1
ATOM 1579 N N . ALA A 1 253 ? -13.246 26.058 37.053 1.00 127.37 241 ALA A N 1
ATOM 1580 C CA . ALA A 1 253 ? -14.652 25.683 36.974 1.00 134.16 241 ALA A CA 1
ATOM 1581 C C . ALA A 1 253 ? -15.054 25.261 35.569 1.00 132.54 241 ALA A C 1
ATOM 1582 O O . ALA A 1 253 ? -15.929 24.406 35.407 1.00 114.45 241 ALA A O 1
ATOM 1584 N N . HIS A 1 254 ? -14.442 25.844 34.547 1.00 147.31 242 HIS A N 1
ATOM 1585 C CA . HIS A 1 254 ? -14.789 25.565 33.162 1.00 135.25 242 HIS A CA 1
ATOM 1586 C C . HIS A 1 254 ? -13.537 25.508 32.296 1.00 128.21 242 HIS A C 1
ATOM 1587 O O . HIS A 1 254 ? -12.445 25.912 32.705 1.00 126.47 242 HIS A O 1
ATOM 1594 N N . PHE A 1 255 ? -13.722 24.964 31.094 1.00 138.65 243 PHE A N 1
ATOM 1595 C CA . PHE A 1 255 ? -12.652 24.609 30.155 1.00 154.93 243 PHE A CA 1
ATOM 1596 C C . PHE A 1 255 ? -11.478 23.913 30.861 1.00 142.57 243 PHE A C 1
ATOM 1597 O O . PHE A 1 255 ? -10.372 24.432 30.994 1.00 156.29 243 PHE A O 1
ATOM 1605 N N . ALA A 1 256 ? -11.724 22.683 31.287 1.00 107.99 244 ALA A N 1
ATOM 1606 C CA . ALA A 1 256 ? -10.615 21.864 31.746 1.00 113.52 244 ALA A CA 1
ATOM 1607 C C . ALA A 1 256 ? -9.718 21.459 30.567 1.00 110.02 244 ALA A C 1
ATOM 1608 O O . ALA A 1 256 ? -10.022 21.705 29.393 1.00 114.61 244 ALA A O 1
ATOM 1610 N N . VAL A 1 257 ? -8.594 20.826 30.901 1.00 112.30 245 VAL A N 1
ATOM 1611 C CA . VAL A 1 257 ? -7.652 20.307 29.915 1.00 112.90 245 VAL A CA 1
ATOM 1612 C C . VAL A 1 257 ? -8.157 18.996 29.326 1.00 119.58 245 VAL A C 1
ATOM 1613 O O . VAL A 1 257 ? -8.501 18.059 30.055 1.00 120.39 245 VAL A O 1
ATOM 1617 N N . ARG A 1 258 ? -8.173 18.903 28.000 1.00 116.50 246 ARG A N 1
ATOM 1618 C CA . ARG A 1 258 ? -8.614 17.663 27.383 1.00 118.43 246 ARG A CA 1
ATOM 1619 C C . ARG A 1 258 ? -7.797 17.247 26.167 1.00 127.65 246 ARG A C 1
ATOM 1620 O O . ARG A 1 258 ? -8.064 16.171 25.626 1.00 140.30 246 ARG A O 1
ATOM 1628 N N . SER A 1 259 ? -6.817 18.045 25.721 1.00 118.32 247 SER A N 1
ATOM 1629 C CA . SER A 1 259 ? -6.069 17.770 24.495 1.00 106.12 247 SER A CA 1
ATOM 1630 C C . SER A 1 259 ? -4.620 18.204 24.637 1.00 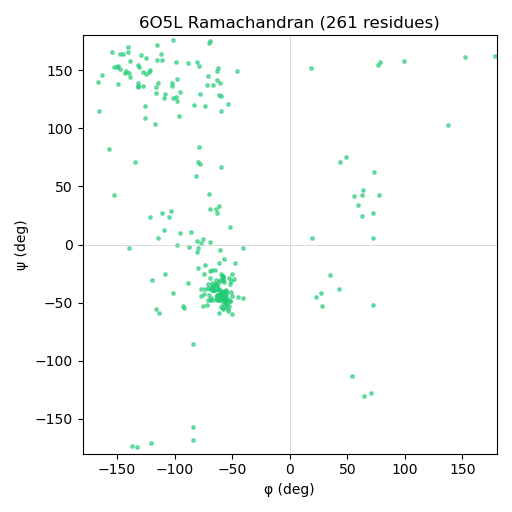103.81 247 SER A C 1
ATOM 1631 O O . SER A 1 259 ? -4.272 19.013 25.495 1.00 98.59 247 SER A O 1
ATOM 1634 N N . THR A 1 260 ? -3.786 17.701 23.727 1.00 112.13 248 THR A N 1
ATOM 1635 C CA . THR A 1 260 ? -2.393 18.128 23.615 1.00 116.24 248 THR A CA 1
ATOM 1636 C C . THR A 1 260 ? -1.929 17.942 22.178 1.00 108.36 248 THR A C 1
ATOM 1637 O O . THR A 1 260 ? -2.420 17.076 21.444 1.00 94.54 248 THR A O 1
ATOM 1641 N N . VAL A 1 261 ? -0.956 18.762 21.791 1.00 108.90 249 VAL A N 1
ATOM 1642 C CA . VAL A 1 261 ? -0.396 18.718 20.448 1.00 92.96 249 VAL A CA 1
ATOM 1643 C C . VAL A 1 261 ? 1.119 18.607 20.525 1.00 99.56 249 VAL A C 1
ATOM 1644 O O . VAL A 1 261 ? 1.776 19.281 21.326 1.00 97.75 249 VAL A O 1
ATOM 1648 N N . VAL A 1 262 ? 1.668 17.733 19.696 1.00 109.24 250 VAL A N 1
ATOM 1649 C CA . VAL A 1 262 ? 3.105 17.578 19.541 1.00 98.80 250 VAL A CA 1
ATOM 1650 C C . VAL A 1 262 ? 3.450 17.959 18.118 1.00 100.86 250 VAL A C 1
ATOM 1651 O O . VAL A 1 262 ? 2.809 17.495 17.168 1.00 93.56 250 VAL A O 1
ATOM 1655 N N . ARG A 1 263 ? 4.439 18.818 17.974 1.00 104.28 251 ARG A N 1
ATOM 1656 C CA . ARG A 1 263 ? 4.813 19.302 16.665 1.00 107.47 251 ARG A CA 1
ATOM 1657 C C . ARG A 1 263 ? 6.328 19.318 16.567 1.00 121.64 251 ARG A C 1
ATOM 1658 O O . ARG A 1 263 ? 7.033 19.491 17.565 1.00 131.92 251 ARG A O 1
ATOM 1674 N N . THR A 1 265 ? 9.343 20.776 13.630 1.00 111.37 253 THR A N 1
ATOM 1675 C CA . THR A 1 265 ? 9.845 21.385 12.409 1.00 97.71 253 THR A CA 1
ATOM 1676 C C . THR A 1 265 ? 11.314 21.027 12.329 1.00 107.54 253 THR A C 1
ATOM 1677 O O . THR A 1 265 ? 12.097 21.433 13.191 1.00 129.92 253 THR A O 1
ATOM 1681 N N . GLY A 1 266 ? 11.691 20.253 11.326 1.00 98.90 254 GLY A N 1
ATOM 16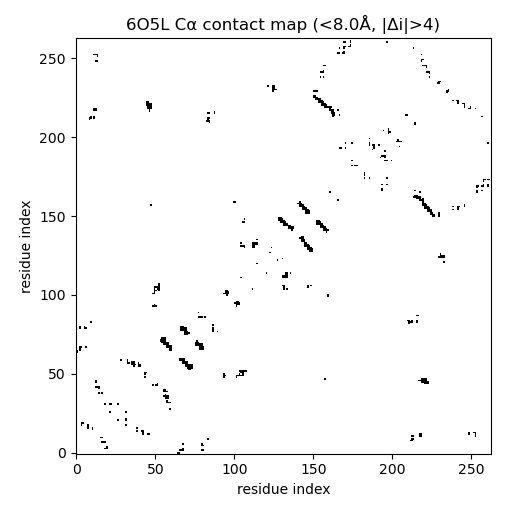82 C CA . GLY A 1 266 ? 13.052 19.770 11.286 1.00 109.32 254 GLY A CA 1
ATOM 1683 C C . GLY A 1 266 ? 13.129 18.459 10.548 1.00 104.02 254 GLY A C 1
ATOM 1684 O O . GLY A 1 266 ? 12.131 17.760 10.373 1.00 102.13 254 GLY A O 1
ATOM 1685 N N . GLY A 1 267 ? 14.353 18.139 10.132 1.00 107.28 255 GLY A N 1
ATOM 1686 C CA . GLY A 1 267 ? 14.608 17.032 9.233 1.00 132.23 255 GLY A CA 1
ATOM 1687 C C . GLY A 1 267 ? 13.787 15.802 9.519 1.00 126.64 255 GLY A C 1
ATOM 1688 O O . GLY A 1 267 ? 13.179 15.215 8.623 1.00 118.22 255 GLY A O 1
ATOM 1689 N N . ALA A 1 268 ? 13.719 15.434 10.790 1.00 111.14 256 ALA A N 1
ATOM 1690 C CA . ALA A 1 268 ? 12.993 14.234 11.168 1.00 116.42 256 ALA A CA 1
ATOM 1691 C C . ALA A 1 268 ? 11.515 14.296 10.797 1.00 120.77 256 ALA A C 1
ATOM 1692 O O . ALA A 1 268 ? 10.811 13.306 10.977 1.00 136.36 256 ALA A O 1
ATOM 1694 N N . GLN A 1 269 ? 11.034 15.424 10.275 1.00 106.82 257 GLN A N 1
ATOM 1695 C CA . GLN A 1 269 ? 9.616 15.620 9.997 1.00 100.05 257 GLN A CA 1
ATOM 1696 C C . GLN A 1 269 ? 9.002 14.515 9.149 1.00 101.96 257 GLN A C 1
ATOM 1697 O O . GLN A 1 269 ? 7.800 14.257 9.253 1.00 96.09 257 GLN A O 1
ATOM 1703 N N . ARG A 1 270 ? 9.787 13.865 8.291 1.00 101.95 258 ARG A N 1
ATOM 1704 C CA . ARG A 1 270 ? 9.264 12.816 7.422 1.00 116.23 258 ARG A CA 1
ATOM 1705 C C . ARG A 1 270 ? 9.730 11.419 7.808 1.00 134.52 258 ARG A C 1
ATOM 1706 O O . ARG A 1 270 ? 9.527 10.477 7.035 1.00 142.89 258 ARG A O 1
ATOM 1714 N N . GLU A 1 271 ? 10.327 11.257 8.991 1.00 145.16 259 GLU A N 1
ATOM 1715 C CA . GLU A 1 271 ? 10.906 9.977 9.378 1.00 154.02 259 GLU A CA 1
ATOM 1716 C C . GLU A 1 271 ? 9.859 8.895 9.622 1.00 158.51 259 GLU A C 1
ATOM 1717 O O . GLU A 1 271 ? 10.197 7.709 9.547 1.00 180.34 259 GLU A O 1
ATOM 1723 N N . PHE A 1 272 ? 8.613 9.275 9.928 1.00 124.54 260 PHE A N 1
ATOM 1724 C CA . PHE A 1 272 ? 7.508 8.354 10.195 1.00 110.06 260 PHE A CA 1
ATOM 1725 C C . PHE A 1 272 ? 7.650 7.660 11.540 1.00 114.25 260 PHE A C 1
ATOM 1726 O O . PHE A 1 272 ? 6.684 7.581 12.301 1.00 118.58 260 PHE A O 1
ATOM 1734 N N . ASP A 1 273 ? 8.811 7.054 11.791 1.00 132.38 261 ASP A N 1
ATOM 1735 C CA . ASP A 1 273 ? 9.104 6.566 13.132 1.00 146.99 261 ASP A CA 1
ATOM 1736 C C . ASP A 1 273 ? 8.993 7.690 14.144 1.00 177.33 261 ASP A C 1
ATOM 1737 O O . ASP A 1 273 ? 8.405 7.524 15.224 1.00 187.63 261 ASP A O 1
ATOM 1739 N N . GLN A 1 274 ? 9.566 8.849 13.803 1.00 189.33 262 GLN A N 1
ATOM 1740 C CA . GLN A 1 274 ? 9.345 10.058 14.584 1.00 195.22 262 GLN A CA 1
ATOM 1741 C C . GLN A 1 274 ? 7.867 10.321 14.803 1.00 175.61 262 GLN A C 1
ATOM 1742 O O . GLN A 1 274 ? 7.478 10.860 15.842 1.00 181.68 262 GLN A O 1
ATOM 1748 N N . TRP A 1 275 ? 7.031 9.923 13.850 1.00 139.34 263 TRP A N 1
ATOM 1749 C CA . TRP A 1 275 ? 5.606 10.205 13.943 1.00 120.99 263 TRP A CA 1
ATOM 1750 C C . TRP A 1 275 ? 4.944 9.342 15.015 1.00 126.81 263 TRP A C 1
ATOM 1751 O O . TRP A 1 275 ? 4.222 9.852 15.885 1.00 137.60 263 TRP A O 1
ATOM 1762 N N . ARG A 1 276 ? 5.160 8.024 14.952 1.00 119.28 264 ARG A N 1
ATOM 1763 C CA . ARG A 1 276 ? 4.735 7.154 16.039 1.00 117.04 264 ARG A CA 1
ATOM 1764 C C . ARG A 1 276 ? 5.241 7.683 17.364 1.00 119.28 264 ARG A C 1
ATOM 1765 O O . ARG A 1 276 ? 4.532 7.645 18.374 1.00 119.93 264 ARG A O 1
ATOM 1773 N N . SER A 1 277 ? 6.485 8.164 17.374 1.00 126.68 265 SER A N 1
ATOM 1774 C CA . SER A 1 277 ? 7.080 8.673 18.602 1.00 146.00 265 SER A CA 1
ATOM 1775 C C . SER A 1 277 ? 6.329 9.894 19.118 1.00 144.71 265 SER A C 1
ATOM 1776 O O . SER A 1 277 ? 6.126 10.040 20.328 1.00 151.01 265 SER A O 1
ATOM 1787 N N . VAL A 1 279 ? 3.163 10.501 18.558 1.00 120.86 267 VAL A N 1
ATOM 1788 C CA . VAL A 1 279 ? 1.896 9.974 19.072 1.00 114.51 267 VAL A CA 1
ATOM 1789 C C . VAL A 1 279 ? 2.062 9.460 20.499 1.00 120.86 267 VAL A C 1
ATOM 1790 O O . VAL A 1 279 ? 1.284 9.799 21.407 1.00 114.71 267 VAL A O 1
ATOM 1794 N N . ARG A 1 280 ? 3.044 8.584 20.704 1.00 126.30 268 ARG A N 1
ATOM 1795 C CA . ARG A 1 280 ? 3.344 8.093 22.038 1.00 131.91 268 ARG A CA 1
ATOM 1796 C C . ARG A 1 280 ? 3.520 9.257 22.996 1.00 158.84 268 ARG A C 1
ATOM 1797 O O . ARG A 1 280 ? 2.941 9.282 24.089 1.00 171.07 268 ARG A O 1
ATOM 1805 N N . GLU A 1 281 ? 4.324 10.238 22.581 1.00 168.96 269 GLU A N 1
ATOM 1806 C CA . GLU A 1 281 ? 4.605 11.387 23.424 1.00 176.17 269 GLU A CA 1
ATOM 1807 C C . GLU A 1 281 ? 3.323 12.113 23.774 1.00 168.46 269 GLU A C 1
ATOM 1808 O O . GLU A 1 281 ? 3.127 12.538 24.917 1.00 183.55 269 GLU A O 1
ATOM 1814 N N . GLY A 1 282 ? 2.433 12.250 22.798 1.00 144.43 270 GLY A N 1
ATOM 1815 C CA . GLY A 1 282 ? 1.214 12.996 23.024 1.00 141.79 270 GLY A CA 1
ATOM 1816 C C . GLY A 1 282 ? 0.318 12.304 24.022 1.00 136.16 270 GLY A C 1
ATOM 1817 O O . GLY A 1 282 ? -0.191 12.929 24.952 1.00 129.34 270 GLY A O 1
ATOM 1818 N N . LEU A 1 283 ? 0.107 11.007 23.833 1.00 141.75 271 LEU A N 1
ATOM 1819 C CA . LEU A 1 283 ? -0.667 10.251 24.805 1.00 118.23 271 LEU A CA 1
ATOM 1820 C C . LEU A 1 283 ? -0.078 10.399 26.203 1.00 124.82 271 LEU A C 1
ATOM 1821 O O . LEU A 1 283 ? -0.808 10.682 27.165 1.00 136.24 271 LEU A O 1
ATOM 1826 N N . ASP A 1 284 ? 1.244 10.238 26.327 1.00 138.89 272 ASP A N 1
ATOM 1827 C CA . ASP A 1 284 ? 1.900 10.349 27.624 1.00 148.53 272 ASP A CA 1
ATOM 1828 C C . ASP A 1 284 ? 1.664 11.724 28.239 1.00 152.11 272 ASP A C 1
ATOM 1829 O O . ASP A 1 284 ? 1.321 11.832 29.421 1.00 159.67 272 ASP A O 1
ATOM 1834 N N . GLN A 1 285 ? 1.840 12.787 27.444 1.00 146.81 273 GLN A N 1
ATOM 1835 C CA . GLN A 1 285 ? 1.648 14.138 27.965 1.00 142.22 273 GLN A CA 1
ATOM 1836 C C . GLN A 1 285 ? 0.205 14.403 28.329 1.00 141.21 273 GLN A C 1
ATOM 1837 O O . GLN A 1 285 ? -0.071 15.071 29.327 1.00 155.00 273 GLN A O 1
ATOM 1843 N N . LEU A 1 286 ? -0.732 13.918 27.527 1.00 127.79 274 LEU A N 1
ATOM 1844 C CA . LEU A 1 286 ? -2.135 14.097 27.862 1.00 124.48 274 LEU A CA 1
ATOM 1845 C C . LEU A 1 286 ? -2.446 13.496 29.223 1.00 131.45 274 LEU A C 1
ATOM 1846 O O . LEU A 1 286 ? -3.024 14.158 30.098 1.00 130.50 274 LEU A O 1
ATOM 1851 N N . ASP A 1 287 ? -2.055 12.237 29.420 1.00 126.91 275 ASP A N 1
ATOM 1852 C CA . ASP A 1 287 ? -2.374 11.563 30.669 1.00 128.20 275 ASP A CA 1
ATOM 1853 C C . ASP A 1 287 ? -1.701 12.249 31.843 1.00 144.68 275 ASP A C 1
ATOM 1854 O O . ASP A 1 287 ? -2.330 12.525 32.878 1.00 155.93 275 ASP A O 1
ATOM 1859 N N . GLU A 1 288 ? -0.416 12.569 31.678 1.00 139.14 276 GLU A N 1
ATOM 1860 C CA . GLU A 1 288 ? 0.334 13.188 32.757 1.00 151.27 276 GLU A CA 1
ATOM 1861 C C . GLU A 1 288 ? -0.266 14.535 33.127 1.00 146.99 276 GLU A C 1
ATOM 1862 O O . GLU A 1 288 ? -0.427 14.852 34.310 1.00 154.17 276 GLU A O 1
ATOM 1868 N N . LEU A 1 289 ? -0.625 15.333 32.125 1.00 153.57 277 LEU A N 1
ATOM 1869 C CA . LEU A 1 289 ? -1.115 16.677 32.381 1.00 153.82 277 LEU A CA 1
ATOM 1870 C C . LEU A 1 289 ? -2.482 16.661 33.042 1.00 143.21 277 LEU A C 1
ATOM 1871 O O . LEU A 1 289 ? -2.718 17.408 33.995 1.00 141.24 277 LEU A O 1
ATOM 1876 N N . GLN A 1 290 ? -3.416 15.869 32.513 1.00 134.51 278 GLN A N 1
ATOM 1877 C CA . GLN A 1 290 ? -4.736 15.833 33.126 1.00 123.72 278 GLN A CA 1
ATOM 1878 C C . GLN A 1 290 ? -4.667 15.301 34.554 1.00 134.83 278 GLN A C 1
ATOM 1879 O O . GLN A 1 290 ? -5.376 15.800 35.436 1.00 130.10 278 GLN A O 1
ATOM 1885 N N . LYS A 1 291 ? -3.772 14.349 34.826 1.00 145.65 279 LYS A N 1
ATOM 1886 C CA . LYS A 1 291 ? -3.575 13.928 36.205 1.00 138.62 279 LYS A CA 1
ATOM 1887 C C . LYS A 1 291 ? -2.982 15.054 37.040 1.00 163.83 279 LYS A C 1
ATOM 1888 O O . LYS A 1 291 ? -3.364 15.242 38.198 1.00 181.89 279 LYS A O 1
ATOM 1890 N N . THR A 1 292 ? -2.052 15.818 36.465 1.00 141.77 280 THR A N 1
ATOM 1891 C CA . THR A 1 292 ? -1.448 16.943 37.174 1.00 141.87 280 THR A CA 1
ATOM 1892 C C . THR A 1 292 ? -2.488 17.998 37.530 1.00 139.92 280 THR A C 1
ATOM 1893 O O . THR A 1 292 ? -2.472 18.559 38.635 1.00 145.53 280 THR A O 1
ATOM 1897 N N . THR A 1 293 ? -3.378 18.306 36.588 1.00 132.90 281 THR A N 1
ATOM 1898 C CA . THR A 1 293 ? -4.412 19.299 36.846 1.00 135.89 281 THR A CA 1
ATOM 1899 C C . THR A 1 293 ? -5.393 18.795 37.887 1.00 149.89 281 THR A C 1
ATOM 1900 O O . THR A 1 293 ? -5.849 19.568 38.728 1.00 154.13 281 THR A O 1
ATOM 1904 N N . THR A 1 294 ? -5.742 17.506 37.842 1.00 152.66 282 THR A N 1
ATOM 1905 C CA . THR A 1 294 ? -6.552 16.958 38.922 1.00 148.66 282 THR A CA 1
ATOM 1906 C C . THR A 1 294 ? -5.837 17.103 40.257 1.00 146.48 282 THR A C 1
ATOM 1907 O O . THR A 1 294 ? -6.473 17.421 41.260 1.00 145.95 282 THR A O 1
ATOM 1911 N N . ARG A 1 295 ? -4.519 16.889 40.287 1.00 146.09 283 ARG A N 1
ATOM 1912 C CA . ARG A 1 295 ? -3.768 17.086 41.525 1.00 161.88 283 ARG A CA 1
ATOM 1913 C C . ARG A 1 295 ? -3.918 18.515 42.039 1.00 165.47 283 ARG A C 1
ATOM 1914 O O . ARG A 1 295 ? -4.326 18.732 43.184 1.00 177.24 283 ARG A O 1
ATOM 1922 N N . HIS A 1 296 ? -3.609 19.503 41.198 1.00 166.03 284 HIS A N 1
ATOM 1923 C CA . HIS A 1 296 ? -3.709 20.900 41.624 1.00 162.56 284 HIS A CA 1
ATOM 1924 C C . HIS A 1 296 ? -5.141 21.278 41.980 1.00 156.31 284 HIS A C 1
ATOM 1925 O O . HIS A 1 296 ? -5.387 22.035 42.935 1.00 169.26 284 HIS A O 1
ATOM 1932 N N . LEU A 1 297 ? -6.099 20.760 41.219 1.00 141.87 285 LEU A N 1
ATOM 1933 C CA . LEU A 1 297 ? -7.499 21.030 41.489 1.00 143.69 285 LEU A CA 1
ATOM 1934 C C . LEU A 1 297 ? -7.875 20.506 42.862 1.00 145.91 285 LEU A C 1
ATOM 1935 O O . LEU A 1 297 ? -8.282 21.274 43.733 1.00 148.43 285 LEU A O 1
ATOM 1940 N N . THR A 1 298 ? -7.708 19.200 43.074 1.00 149.17 286 THR A N 1
ATOM 1941 C CA . THR A 1 298 ? -7.906 18.590 44.383 1.00 154.09 286 THR A CA 1
ATOM 1942 C C . THR A 1 298 ? -7.247 19.403 45.489 1.00 158.19 286 THR A C 1
ATOM 1943 O O . THR A 1 298 ? -7.855 19.635 46.539 1.00 161.28 286 THR A O 1
ATOM 1947 N N . GLU A 1 299 ? -6.003 19.843 45.273 1.00 166.33 287 GLU A N 1
ATOM 1948 C CA . GLU A 1 299 ? -5.328 20.676 46.266 1.00 170.05 287 GLU A CA 1
ATOM 1949 C C . GLU A 1 299 ? -6.167 21.889 46.635 1.00 169.37 287 GLU A C 1
ATOM 1950 O O . GLU A 1 299 ? -6.483 22.105 47.808 1.00 190.22 287 GLU A O 1
ATOM 1956 N N . ILE A 1 300 ? -6.533 22.701 45.646 1.00 156.11 288 ILE A N 1
ATOM 1957 C CA . ILE A 1 300 ? -7.336 23.873 45.986 1.00 155.34 288 ILE A CA 1
ATOM 1958 C C . ILE A 1 300 ? -8.713 23.496 46.526 1.00 156.07 288 ILE A C 1
ATOM 1959 O O . ILE A 1 300 ? -9.328 24.289 47.249 1.00 157.63 288 ILE A O 1
ATOM 1964 N N . LEU A 1 301 ? -9.194 22.287 46.228 1.00 155.42 289 LEU A N 1
ATOM 1965 C CA . LEU A 1 301 ? -10.458 21.816 46.787 1.00 158.45 289 LEU A CA 1
ATOM 1966 C C . LEU A 1 301 ? -10.467 21.804 48.307 1.00 162.90 289 LEU A C 1
ATOM 1967 O O . LEU A 1 301 ? -11.540 21.916 48.903 1.00 164.16 289 LEU A O 1
ATOM 1972 N N . ARG A 1 302 ? -9.315 21.655 48.952 1.00 167.03 290 ARG A N 1
ATOM 1973 C CA . ARG A 1 302 ? -9.259 21.545 50.403 1.00 173.38 290 ARG A CA 1
ATOM 1974 C C . ARG A 1 302 ? -8.789 22.839 51.061 1.00 175.55 290 ARG A C 1
ATOM 1975 O O . ARG A 1 302 ? -8.200 22.809 52.145 1.00 189.37 290 ARG A O 1
ATOM 1983 N N . HIS A 1 303 ? -9.051 23.978 50.427 1.00 190.12 291 HIS A N 1
ATOM 1984 C CA . HIS A 1 303 ? -8.721 25.259 51.032 1.00 205.42 291 HIS A CA 1
ATOM 1985 C C . HIS A 1 303 ? -9.874 26.247 50.956 1.00 216.47 291 HIS A C 1
ATOM 1986 O O . HIS A 1 303 ? -10.189 26.770 49.882 1.00 214.30 291 HIS A O 1
#

Solvent-accessible surface area: 14953 Å² total

Radius of gyration: 20.69 Å; Cα contacts (8 Å, |Δi|>4): 393; chains: 1; bounding box: 43×51×61 Å

Foldseek 3Di:
DCQVVLLVLLLLFPQPDPLVVVVVVVHDQVVSQVSSQVSVLQSCQFLQLLVLQWRWGKHWDPDPPIWIFIDTNPHTQDISVVFQVVVVVSSVVFDADPDRHGPHDHDPDDCADACPDDDVVLCPLAPHAWHKHDWDPPVPQKIKIWIAHGQKTKIKIFHDDWLVVLCLLLVVVLLVPPPVVLSVVCVVCVPVVLHSLQVVVPHDNPPCDRRGNSSTSHTTMHMDMGDDCSSVCVVVVCCVVRVVCRVVTSVVSSVVSSVVSND

Sequence (263 aa):
EDALRGFDALATAGVESTIVKHAASGADSQTLNDELTRSLQLAHDRWGLGLLHLRHEARLDRGEDTDVILLVDGREVARLSQGAAAISATYETRAQNADDLSDWGVLPEGHRVTLKAGNNQRVLVEDARDFETHWSSERGGAFVRTWRQGETLAVEVHRPASPGTALAKAAWKAISIKDRNFQRELERSNSVGLGALLGARHKDAGRALERLPEAHFAVRSTVVRTGGAQREFDQWRSVREGLDQLDELQKTTTRHLTEILRH

Nearest PDB structures (foldseek):
  6o5l-assembly1_A  TM=1.003E+00  e=5.255E-47  Deinococcus peraridilitoris DSM 19664
  6mc6-assembly1_A  TM=9.337E-01  e=5.709E-26  Deinococcus radiodurans R1 = ATCC 13939 = DSM 20539
  6neo-assembly1_B  TM=8.961E-01  e=1.234E-23  Deinococcus radiodurans R1 = ATCC 13939 = DSM 20539
  6a28-assembly1_A  TM=9.321E-01  e=4.935E-21  Deinococcus radiodurans R1 = ATCC 13939 = DSM 20539
  6a29-assembly3_F  TM=8.940E-01  e=7.777E-22  Deinococcus radiodurans R1 = ATCC 13939 = DSM 20539

Secondary structure (DSSP, 8-state):
-THHHHHHH---SS----THHHHTTT--HHHHHHHHHHHHHHHHHHHT-S-TTS-EEEEE-SSSS--EEEEETTEEEEEGGGHHHHHHHHHH---B-SSSSB---SSSSS--B---S-S---HHHHS-SSEEB--B--TTT-EEEEEEETTEEEEEEE----HHHHHHHHHHHH-----HHHHHH--THHHH--HHHHHHTT-SS-TTTTTSGGGS----EEEE---GGGG-SHHHH--HHHHHHHHHHHHHHHHHHHHHHT-